Protein 5EH1 (pdb70)

Solvent-accessible surface area: 11382 Å² total

Structure (mmCIF, N/CA/C/O backbone):
data_5EH1
#
_entry.id   5EH1
#
_cell.length_a   58.102
_cell.length_b   58.102
_cell.length_c   377.266
_cell.angle_alpha   90.00
_cell.angle_beta   90.00
_cell.angle_gamma   120.00
#
_symmetry.space_group_name_H-M   'P 61 2 2'
#
loop_
_entity.id
_entity.type
_entity.pdbx_description
1 polymer 'Interferon gamma receptor 2'
2 non-polymer CYSTEINE
3 non-polymer 2-acetamido-2-deoxy-beta-D-glucopyranose
4 non-polymer GLYCEROL
5 water water
#
loop_
_atom_site.group_PDB
_atom_site.id
_atom_site.type_symbol
_atom_site.label_atom_id
_atom_site.label_alt_id
_atom_site.label_comp_id
_atom_site.label_asym_id
_atom_site.label_entity_id
_atom_site.label_seq_id
_atom_site.pdbx_PDB_ins_code
_atom_site.Cartn_x
_atom_site.Cartn_y
_atom_site.Cartn_z
_atom_site.occupancy
_atom_site.B_iso_or_equiv
_atom_site.auth_seq_id
_atom_site.auth_comp_id
_atom_site.auth_asym_id
_atom_site.auth_atom_id
_atom_site.pdbx_PDB_model_num
ATOM 1 N N . SER A 1 3 ? -31.058 17.660 -10.294 1.00 29.39 28 SER A N 1
ATOM 2 C CA . SER A 1 3 ? -31.866 17.667 -9.047 1.00 28.22 28 SER A CA 1
ATOM 3 C C . SER A 1 3 ? -31.023 18.323 -7.934 1.00 28.24 28 SER A C 1
ATOM 4 O O . SER A 1 3 ? -29.791 18.455 -8.070 1.00 27.77 28 SER A O 1
ATOM 7 N N . GLN A 1 4 ? -31.666 18.672 -6.823 1.00 22.60 29 GLN A N 1
ATOM 8 C CA . GLN A 1 4 ? -31.101 19.611 -5.893 1.00 22.64 29 GLN A CA 1
ATOM 9 C C . GLN A 1 4 ? -31.577 19.307 -4.485 1.00 19.45 29 GLN A C 1
ATOM 10 O O . GLN A 1 4 ? -32.765 19.017 -4.302 1.00 17.29 29 GLN A O 1
ATOM 16 N N . LEU A 1 5 ? -30.664 19.349 -3.510 1.00 16.65 30 LEU A N 1
ATOM 17 C CA . LEU A 1 5 ? -31.008 19.228 -2.077 1.00 16.45 30 LEU A CA 1
ATOM 18 C C . LEU A 1 5 ? -31.322 20.606 -1.514 1.00 15.76 30 LEU A C 1
ATOM 19 O O . LEU A 1 5 ? -30.944 21.634 -2.106 1.00 15.81 30 LEU A O 1
ATOM 24 N N . PRO A 1 6 ? -31.974 20.646 -0.343 1.00 14.85 31 PRO A N 1
ATOM 25 C CA . PRO A 1 6 ? -32.147 21.961 0.297 1.00 15.37 31 PRO A CA 1
ATOM 26 C C . PRO A 1 6 ? -30.826 22.537 0.841 1.00 15.36 31 PRO A C 1
ATOM 27 O O . PRO A 1 6 ? -29.997 21.766 1.307 1.00 15.88 31 PRO A O 1
ATOM 31 N N . ALA A 1 7 ? -30.658 23.861 0.792 1.00 16.34 32 ALA A N 1
ATOM 32 C CA . ALA A 1 7 ? -29.441 24.511 1.276 1.00 17.16 32 ALA A CA 1
ATOM 33 C C . ALA A 1 7 ? -29.484 24.775 2.757 1.00 18.23 32 ALA A C 1
ATOM 34 O O . ALA A 1 7 ? -30.569 24.990 3.325 1.00 17.81 32 ALA A O 1
ATOM 36 N N . PRO A 1 8 ? -28.296 24.766 3.415 1.00 18.51 33 PRO A N 1
ATOM 37 C CA . PRO A 1 8 ? -28.245 25.081 4.854 1.00 17.72 33 PRO A CA 1
ATOM 38 C C . PRO A 1 8 ? -28.803 26.471 5.155 1.00 18.12 33 PRO A C 1
ATOM 39 O O . PRO A 1 8 ? -28.551 27.417 4.406 1.00 18.19 33 PRO A O 1
ATOM 43 N N . GLN A 1 9 ? -29.574 26.571 6.228 1.00 19.59 34 GLN A N 1
ATOM 44 C CA . GLN A 1 9 ? -30.216 27.813 6.650 1.00 21.89 34 GLN A CA 1
ATOM 45 C C . GLN A 1 9 ? -29.412 28.553 7.734 1.00 20.34 34 GLN A C 1
ATOM 46 O O . GLN A 1 9 ? -28.706 27.921 8.493 1.00 18.94 34 GLN A O 1
ATOM 52 N N . HIS A 1 10 ? -29.556 29.881 7.761 1.00 20.59 35 HIS A N 1
ATOM 53 C CA . HIS A 1 10 ? -29.029 30.770 8.806 1.00 23.39 35 HIS A CA 1
ATOM 54 C C . HIS A 1 10 ? -27.532 30.618 9.065 1.00 21.83 35 HIS A C 1
ATOM 55 O O . HIS A 1 10 ? -27.106 30.423 10.209 1.00 21.76 35 HIS A O 1
ATOM 62 N N . PRO A 1 11 ? -26.727 30.650 7.977 1.00 20.95 36 PRO A N 1
ATOM 63 C CA . PRO A 1 11 ? -25.298 30.568 8.205 1.00 19.56 36 PRO A CA 1
ATOM 64 C C . PRO A 1 11 ? -24.812 31.833 8.910 1.00 20.50 36 PRO A C 1
ATOM 65 O O . PRO A 1 11 ? -25.320 32.927 8.635 1.00 19.03 36 PRO A O 1
ATOM 69 N N . LYS A 1 12 ? -23.816 31.678 9.776 1.00 19.92 37 LYS A N 1
ATOM 70 C CA . LYS A 1 12 ? -23.248 32.801 10.505 1.00 20.93 37 LYS A CA 1
ATOM 71 C C . LYS A 1 12 ? -21.719 32.736 10.470 1.00 18.29 37 LYS A C 1
ATOM 72 O O . LYS A 1 12 ? -21.164 31.651 10.541 1.00 17.14 37 LYS A O 1
ATOM 78 N N . ILE A 1 13 ? -21.073 33.902 10.455 1.00 18.12 38 ILE A N 1
ATOM 79 C CA A ILE A 1 13 ? -19.607 34.019 10.551 0.50 18.22 38 ILE A CA 1
ATOM 80 C CA B ILE A 1 13 ? -19.606 33.971 10.584 0.50 17.62 38 ILE A CA 1
ATOM 81 C C . ILE A 1 13 ? -19.295 34.694 11.896 1.00 18.06 38 ILE A C 1
ATOM 82 O O . ILE A 1 13 ? -19.774 35.796 12.147 1.00 19.35 38 ILE A O 1
ATOM 91 N N . ARG A 1 14 ? -18.539 34.030 12.747 1.00 17.80 39 ARG A N 1
ATOM 92 C CA . ARG A 1 14 ? -18.066 34.604 14.005 1.00 19.17 39 ARG A CA 1
ATOM 93 C C . ARG A 1 14 ? -16.635 35.093 13.804 1.00 17.44 39 ARG A C 1
ATOM 94 O O . ARG A 1 14 ? -15.765 34.302 13.413 1.00 17.83 39 ARG A O 1
ATOM 102 N N . LEU A 1 15 ? -16.410 36.393 14.004 1.00 15.86 40 LEU A N 1
ATOM 103 C CA . LEU A 1 15 ? -15.088 37.008 13.921 1.00 15.43 40 LEU A CA 1
ATOM 104 C C . LEU A 1 15 ? -14.921 37.725 15.290 1.00 17.10 40 LEU A C 1
ATOM 105 O O . LEU A 1 15 ? -15.432 38.829 15.472 1.00 16.68 40 LEU A O 1
ATOM 110 N N . TYR A 1 16 ? -14.269 37.031 16.223 1.00 17.21 41 TYR A N 1
ATOM 111 C CA . TYR A 1 16 ? -14.133 37.459 17.604 1.00 18.47 41 TYR A CA 1
ATOM 112 C C . TYR A 1 16 ? -12.687 37.262 18.030 1.00 17.80 41 TYR A C 1
ATOM 113 O O . TYR A 1 16 ? -12.181 36.135 18.057 1.00 16.35 41 TYR A O 1
ATOM 122 N N . ASN A 1 17 ? -12.018 38.373 18.350 1.00 17.46 42 ASN A N 1
ATOM 123 C CA . ASN A 1 17 ? -10.586 38.344 18.595 1.00 16.96 42 ASN A CA 1
ATOM 124 C C . ASN A 1 17 ? -9.896 37.671 17.394 1.00 17.13 42 ASN A C 1
ATOM 125 O O . ASN A 1 17 ? -10.058 38.167 16.294 1.00 17.85 42 ASN A O 1
ATOM 130 N N . ALA A 1 18 ? -9.175 36.571 17.585 1.00 17.68 43 ALA A N 1
ATOM 131 C CA . ALA A 1 18 ? -8.509 35.918 16.462 1.00 18.11 43 ALA A CA 1
ATOM 132 C C . ALA A 1 18 ? -9.351 34.797 15.851 1.00 19.10 43 ALA A C 1
ATOM 133 O O . ALA A 1 18 ? -8.894 34.177 14.886 1.00 20.27 43 ALA A O 1
ATOM 135 N N . GLU A 1 19 ? -10.520 34.510 16.418 1.00 17.85 44 GLU A N 1
ATOM 136 C CA . GLU A 1 19 ? -11.355 33.369 16.009 1.00 18.90 44 GLU A CA 1
ATOM 137 C C . GLU A 1 19 ? -12.085 33.681 14.699 1.00 16.33 44 GLU A C 1
ATOM 138 O O . GLU A 1 19 ? -12.530 34.816 14.462 1.00 15.12 44 GLU A O 1
ATOM 144 N N . GLN A 1 20 ? -12.186 32.659 13.849 1.00 15.62 45 GLN A N 1
ATOM 145 C CA . GLN A 1 20 ? -12.914 32.730 12.574 1.00 15.75 45 GLN A CA 1
ATOM 146 C C . GLN A 1 20 ? -13.672 31.422 12.461 1.00 15.19 45 GLN A C 1
ATOM 147 O O . GLN A 1 20 ? -13.048 30.355 12.278 1.00 14.09 45 GLN A O 1
ATOM 153 N N . VAL A 1 21 ? -14.997 31.478 12.649 1.00 15.88 46 VAL A N 1
ATOM 154 C CA . VAL A 1 21 ? -15.844 30.277 12.642 1.00 16.76 46 VAL A CA 1
ATOM 155 C C . VAL A 1 21 ? -17.117 30.516 11.836 1.00 17.19 46 VAL A C 1
ATOM 156 O O . VAL A 1 21 ? -17.904 31.440 12.137 1.00 17.76 46 VAL A O 1
ATOM 160 N N . LEU A 1 22 ? -17.283 29.722 10.778 1.00 16.57 47 LEU A N 1
ATOM 161 C CA . LEU A 1 22 ? -18.541 29.670 10.008 1.00 16.30 47 LEU A CA 1
ATOM 162 C C . LEU A 1 22 ? -19.411 28.569 10.594 1.00 15.54 47 LEU A C 1
ATOM 163 O O . LEU A 1 22 ? -18.925 27.466 10.880 1.00 16.10 47 LEU A O 1
ATOM 168 N N . SER A 1 23 ? -20.702 28.861 10.807 1.00 16.08 48 SER A N 1
ATOM 169 C CA . SER A 1 23 ? -21.654 27.849 11.304 1.00 15.82 48 SER A CA 1
ATOM 170 C C . SER A 1 23 ? -23.003 27.976 10.606 1.00 15.56 48 SER A C 1
ATOM 171 O O . SER A 1 23 ? -23.300 28.983 9.996 1.00 16.60 48 SER A O 1
ATOM 174 N N . TRP A 1 24 ? -23.805 26.920 10.675 1.00 16.75 49 TRP A N 1
ATOM 175 C CA . TRP A 1 24 ? -25.063 26.884 9.946 1.00 16.90 49 TRP A CA 1
ATOM 176 C C . TRP A 1 24 ? -25.989 25.836 10.592 1.00 18.08 49 TRP A C 1
ATOM 177 O O . TRP A 1 24 ? -25.564 25.033 11.425 1.00 18.20 49 TRP A O 1
ATOM 188 N N . GLU A 1 25 ? -27.261 25.847 10.224 1.00 19.74 50 GLU A N 1
ATOM 189 C CA . GLU A 1 25 ? -28.208 24.844 10.738 1.00 21.17 50 GLU A CA 1
ATOM 190 C C . GLU A 1 25 ? -28.153 23.587 9.889 1.00 20.88 50 GLU A C 1
ATOM 191 O O . GLU A 1 25 ? -27.972 23.673 8.674 1.00 19.48 50 GLU A O 1
ATOM 197 N N . PRO A 1 26 ? -28.322 22.418 10.516 1.00 20.92 51 PRO A N 1
ATOM 198 C CA . PRO A 1 26 ? -28.287 21.176 9.762 1.00 20.97 51 PRO A CA 1
ATOM 199 C C . PRO A 1 26 ? -29.445 21.037 8.728 1.00 21.53 51 PRO A C 1
ATOM 200 O O . PRO A 1 26 ? -30.543 21.594 8.917 1.00 19.59 51 PRO A O 1
ATOM 204 N N . VAL A 1 27 ? -29.146 20.356 7.627 1.00 19.39 52 VAL A N 1
ATOM 205 C CA . VAL A 1 27 ? -30.155 19.962 6.621 1.00 20.13 52 VAL A CA 1
ATOM 206 C C . VAL A 1 27 ? -30.516 18.524 6.944 1.00 20.35 52 VAL A C 1
ATOM 207 O O . VAL A 1 27 ? -29.665 17.634 6.822 1.00 19.68 52 VAL A O 1
ATOM 211 N N . ALA A 1 28 ? -31.752 18.299 7.407 1.00 17.87 53 ALA A N 1
ATOM 212 C CA . ALA A 1 28 ? -32.227 16.976 7.726 1.00 19.77 53 ALA A CA 1
ATOM 213 C C . ALA A 1 28 ? -33.253 16.580 6.677 1.00 20.73 53 ALA A C 1
ATOM 214 O O . ALA A 1 28 ? -34.203 17.331 6.397 1.00 21.92 53 ALA A O 1
ATOM 216 N N . LEU A 1 29 ? -33.055 15.418 6.083 1.00 21.83 54 LEU A N 1
ATOM 217 C CA . LEU A 1 29 ? -33.951 14.934 5.030 1.00 22.83 54 LEU A CA 1
ATOM 218 C C . LEU A 1 29 ? -34.879 13.949 5.757 1.00 24.39 54 LEU A C 1
ATOM 219 O O . LEU A 1 29 ? -35.361 14.255 6.871 1.00 23.07 54 LEU A O 1
ATOM 224 N N . SER A 1 30 ? -35.162 12.784 5.187 1.00 24.98 55 SER A N 1
ATOM 225 C CA . SER A 1 30 ? -35.966 11.813 5.926 1.00 26.31 55 SER A CA 1
ATOM 226 C C . SER A 1 30 ? -35.106 11.238 7.038 1.00 29.25 55 SER A C 1
ATOM 227 O O . SER A 1 30 ? -33.866 11.184 6.904 1.00 28.78 55 SER A O 1
ATOM 230 N N . ASN A 1 31 ? -35.770 10.772 8.102 1.00 28.76 56 ASN A N 1
ATOM 231 C CA . ASN A 1 31 ? -35.122 10.082 9.213 1.00 30.38 56 ASN A CA 1
ATOM 232 C C . ASN A 1 31 ? -34.240 8.896 8.723 1.00 32.77 56 ASN A C 1
ATOM 233 O O . ASN A 1 31 ? -33.212 8.608 9.321 1.00 33.50 56 ASN A O 1
ATOM 238 N N . SER A 1 32 ? -34.645 8.256 7.627 1.00 32.90 57 SER A N 1
ATOM 239 C CA . SER A 1 32 ? -33.941 7.094 7.063 1.00 37.49 57 SER A CA 1
ATOM 240 C C . SER A 1 32 ? -32.655 7.435 6.284 1.00 39.57 57 SER A C 1
ATOM 241 O O . SER A 1 32 ? -31.865 6.543 5.970 1.00 42.45 57 SER A O 1
ATOM 244 N N . THR A 1 33 ? -32.473 8.706 5.926 1.00 38.85 58 THR A N 1
ATOM 245 C CA . THR A 1 33 ? -31.323 9.123 5.148 1.00 40.90 58 THR A CA 1
ATOM 246 C C . THR A 1 33 ? -30.032 9.084 5.993 1.00 39.68 58 THR A C 1
ATOM 247 O O . THR A 1 33 ? -30.041 9.426 7.177 1.00 35.79 58 THR A O 1
ATOM 251 N N . ARG A 1 34 ? -28.942 8.630 5.371 1.00 40.67 59 ARG A N 1
ATOM 252 C CA . ARG A 1 34 ? -27.590 8.667 5.970 1.00 43.90 59 ARG A CA 1
ATOM 253 C C . ARG A 1 34 ? -27.167 10.129 6.179 1.00 41.83 59 ARG A C 1
ATOM 254 O O . ARG A 1 34 ? -27.782 11.018 5.601 1.00 34.44 59 ARG A O 1
ATOM 262 N N . PRO A 1 35 ? -26.109 10.378 6.982 1.00 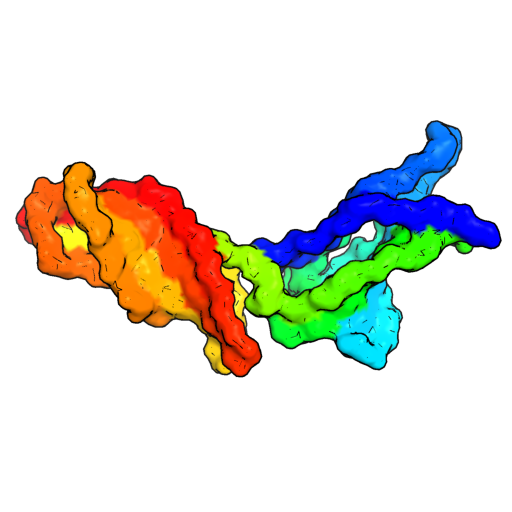40.27 60 PRO A N 1
ATOM 263 C CA . PRO A 1 35 ? -25.775 11.764 7.262 1.00 38.42 60 PRO A CA 1
ATOM 264 C C . PRO A 1 35 ? -25.483 12.606 6.023 1.00 29.28 60 PRO A C 1
ATOM 265 O O . PRO A 1 35 ? -24.776 12.204 5.108 1.00 27.99 60 PRO A O 1
ATOM 269 N N . VAL A 1 36 ? -26.085 13.773 6.006 1.00 26.00 61 VAL A N 1
ATOM 270 C CA . VAL A 1 36 ? -25.763 14.808 5.040 1.00 23.80 61 VAL A CA 1
ATOM 271 C C . VAL A 1 36 ? -24.369 15.315 5.400 1.00 21.37 61 VAL A C 1
ATOM 272 O O . VAL A 1 36 ? -24.004 15.316 6.570 1.00 22.72 61 VAL A O 1
ATOM 276 N N . VAL A 1 37 ? -23.581 15.678 4.406 1.00 20.31 62 VAL A N 1
ATOM 277 C CA . VAL A 1 37 ? -22.295 16.346 4.649 1.00 19.79 62 VAL A CA 1
ATOM 278 C C . VAL A 1 37 ? -22.272 17.713 4.010 1.00 18.49 62 VAL A C 1
ATOM 279 O O . VAL A 1 37 ? -23.206 18.085 3.244 1.00 18.23 62 VAL A O 1
ATOM 283 N N . TYR A 1 38 ? -21.233 18.486 4.336 1.00 17.15 63 TYR A N 1
ATOM 284 C CA . TYR A 1 38 ? -21.133 19.875 3.921 1.00 16.45 63 TYR A CA 1
ATOM 285 C C . TYR A 1 38 ? -19.765 20.169 3.318 1.00 16.49 63 TYR A C 1
ATOM 286 O O . TYR A 1 38 ? -18.778 19.513 3.652 1.00 16.25 63 TYR A O 1
ATOM 295 N N . GLN A 1 39 ? -19.747 21.111 2.396 1.00 16.31 64 GLN A N 1
ATOM 296 C CA . GLN A 1 39 ? -18.522 21.602 1.805 1.00 17.71 64 GLN A CA 1
ATOM 297 C C . GLN A 1 39 ? -18.486 23.112 1.905 1.00 16.43 64 GLN A C 1
ATOM 298 O O . GLN A 1 39 ? -19.445 23.812 1.512 1.00 14.34 64 GLN A O 1
ATOM 304 N N . VAL A 1 40 ? -17.325 23.628 2.344 1.00 15.08 65 VAL A N 1
ATOM 305 C CA . VAL A 1 40 ? -17.062 25.048 2.405 1.00 13.76 65 VAL A CA 1
ATOM 306 C C . VAL A 1 40 ? -15.973 25.410 1.406 1.00 13.39 65 VAL A C 1
ATOM 307 O O . VAL A 1 40 ? -15.002 24.668 1.249 1.00 12.97 65 VAL A O 1
ATOM 311 N N . GLN A 1 41 ? -16.153 26.548 0.739 1.00 13.27 66 GLN A N 1
ATOM 312 C CA . GLN A 1 41 ? -15.179 27.115 -0.177 1.00 14.34 66 GLN A CA 1
ATOM 313 C C . GLN A 1 41 ? -14.983 28.591 0.140 1.00 14.32 66 GLN A C 1
ATOM 314 O O . GLN A 1 41 ? -15.812 29.226 0.826 1.00 14.67 66 GLN A O 1
ATOM 320 N N . PHE A 1 42 ? -13.876 29.140 -0.348 1.00 13.37 67 PHE A N 1
ATOM 321 C CA . PHE A 1 42 ? -13.578 30.559 -0.174 1.00 13.49 67 PHE A CA 1
ATOM 322 C C . PHE A 1 42 ? -12.950 31.193 -1.388 1.00 13.24 67 PHE A C 1
ATOM 323 O O . PHE A 1 42 ? -12.250 30.537 -2.169 1.00 13.24 67 PHE A O 1
ATOM 331 N N . LYS A 1 43 ? -13.201 32.481 -1.554 1.00 13.58 68 LYS A N 1
ATOM 332 C CA . LYS A 1 43 ? -12.655 33.241 -2.661 1.00 14.74 68 LYS A CA 1
ATOM 333 C C . LYS A 1 43 ? -11.988 34.511 -2.100 1.00 14.38 68 LYS A C 1
ATOM 334 O O . LYS A 1 43 ? -12.553 35.172 -1.216 1.00 14.11 68 LYS A O 1
ATOM 340 N N . TYR A 1 44 ? -10.812 34.845 -2.627 1.00 13.36 69 TYR A N 1
ATOM 341 C CA . TYR A 1 44 ? -10.129 36.070 -2.266 1.00 14.38 69 TYR A CA 1
ATOM 342 C C . TYR A 1 44 ? -10.405 37.173 -3.317 1.00 14.51 69 TYR A C 1
ATOM 343 O O . TYR A 1 44 ? -9.692 37.304 -4.314 1.00 15.93 69 TYR A O 1
ATOM 352 N N . THR A 1 45 ? -11.420 37.982 -3.041 1.00 15.34 70 THR A N 1
ATOM 353 C CA . THR A 1 45 ? -11.934 39.027 -3.922 1.00 15.60 70 THR A CA 1
ATOM 354 C C . THR A 1 45 ? -12.495 38.490 -5.238 1.00 16.25 70 THR A C 1
ATOM 355 O O . THR A 1 45 ? -13.708 38.429 -5.397 1.00 16.86 70 THR A O 1
ATOM 359 N N . ASP A 1 46 ? -11.596 38.125 -6.161 1.00 16.90 71 ASP A N 1
ATOM 360 C CA . ASP A 1 46 ? -11.929 37.659 -7.514 1.00 17.84 71 ASP A CA 1
ATOM 361 C C . ASP A 1 46 ? -11.011 36.505 -7.988 1.00 17.56 71 ASP A C 1
ATOM 362 O O . ASP A 1 46 ? -10.847 36.242 -9.200 1.00 17.49 71 ASP A O 1
ATOM 367 N N . SER A 1 47 ? -10.437 35.796 -7.013 1.00 16.91 72 SER A N 1
ATOM 368 C CA . SER A 1 47 ? -9.650 34.598 -7.257 1.00 14.89 72 SER A CA 1
ATOM 369 C C . SER A 1 47 ? -10.553 33.441 -7.680 1.00 15.20 72 SER A C 1
ATOM 370 O O . SER A 1 47 ? -11.768 33.593 -7.829 1.00 14.60 72 SER A O 1
ATOM 373 N N . LYS A 1 48 ? -9.955 32.263 -7.845 1.00 15.47 73 LYS A N 1
ATOM 374 C CA . LYS A 1 48 ? -10.725 31.014 -7.910 1.00 15.89 73 LYS A CA 1
ATOM 375 C C . LYS A 1 48 ? -11.438 30.749 -6.604 1.00 15.58 73 LYS A C 1
ATOM 376 O O . LYS A 1 48 ? -11.016 31.263 -5.540 1.00 14.33 73 LYS A O 1
ATOM 382 N N . TRP A 1 49 ? -12.485 29.916 -6.660 1.00 13.75 74 TRP A N 1
ATOM 383 C CA . TRP A 1 49 ? -13.030 29.307 -5.470 1.00 14.64 74 TRP A CA 1
ATOM 384 C C . TRP A 1 49 ? -12.115 28.211 -4.975 1.00 15.10 74 TRP A C 1
ATOM 385 O O . TRP A 1 49 ? -12.007 27.116 -5.582 1.00 16.56 74 TRP A O 1
ATOM 396 N N . PHE A 1 50 ? -11.448 28.477 -3.866 1.00 13.94 75 PHE A N 1
ATOM 397 C CA . PHE A 1 50 ? -10.635 27.472 -3.181 1.00 14.05 75 PHE A CA 1
ATOM 398 C C . PHE A 1 50 ? -11.508 26.598 -2.316 1.00 15.02 75 PHE A C 1
ATOM 399 O O . PHE A 1 50 ? -12.446 27.071 -1.676 1.00 15.38 75 PHE A O 1
ATOM 407 N N . THR A 1 51 ? -11.186 25.320 -2.250 1.00 16.11 76 THR A N 1
ATOM 408 C CA . THR A 1 51 ? -11.791 24.416 -1.299 1.00 17.71 76 THR A CA 1
ATOM 409 C C . THR A 1 51 ? -11.178 24.620 0.086 1.00 18.31 76 THR A C 1
ATOM 410 O O . THR A 1 51 ? -9.975 24.853 0.192 1.00 18.35 76 THR A O 1
ATOM 414 N N . ALA A 1 52 ? -11.997 24.586 1.136 1.00 17.97 77 ALA A N 1
ATOM 415 C CA . ALA A 1 52 ? -11.493 24.768 2.507 1.00 17.45 77 ALA A CA 1
ATOM 416 C C . ALA A 1 52 ? -10.986 23.432 2.954 1.00 18.34 77 ALA A C 1
ATOM 417 O O . ALA A 1 52 ? -11.727 22.636 3.565 1.00 19.51 77 ALA A O 1
ATOM 419 N N . ASP A 1 53 ? -9.725 23.168 2.632 1.00 17.25 78 ASP A N 1
ATOM 420 C CA . ASP A 1 53 ? -9.049 21.956 3.069 1.00 17.98 78 ASP A CA 1
ATOM 421 C C . ASP A 1 53 ? -7.701 22.278 3.765 1.00 18.43 78 ASP A C 1
ATOM 422 O O . ASP A 1 53 ? -7.256 23.434 3.805 1.00 17.45 78 ASP A O 1
ATOM 427 N N . ILE A 1 54 ? -7.075 21.260 4.347 1.00 19.22 79 ILE A N 1
ATOM 428 C CA . ILE A 1 54 ? -5.843 21.486 5.106 1.00 20.27 79 ILE A CA 1
ATOM 429 C C . ILE A 1 54 ? -4.785 22.222 4.261 1.00 20.00 79 ILE A C 1
ATOM 430 O O . ILE A 1 54 ? -4.139 23.185 4.739 1.00 20.45 79 ILE A O 1
ATOM 435 N N . MET A 1 55 ? -4.605 21.819 3.007 1.00 19.16 80 MET A N 1
ATOM 436 C CA . MET A 1 55 ? -3.593 22.484 2.163 1.00 20.06 80 MET A CA 1
ATOM 437 C C . MET A 1 55 ? -3.933 23.904 1.685 1.00 18.36 80 MET A C 1
ATOM 438 O O . MET A 1 55 ? -3.034 24.656 1.334 1.00 17.03 80 MET A O 1
ATOM 443 N N . SER A 1 56 ? -5.212 24.304 1.691 1.00 16.60 81 SER A N 1
ATOM 444 C CA A SER A 1 56 ? -5.590 25.639 1.229 0.50 15.74 81 SER A CA 1
ATOM 445 C CA B SER A 1 56 ? -5.586 25.644 1.228 0.50 15.95 81 SER A CA 1
ATOM 446 C C . SER A 1 56 ? -5.715 26.658 2.365 1.00 15.46 81 SER A C 1
ATOM 447 O O . SER A 1 56 ? -5.473 27.830 2.157 1.00 15.97 81 SER A O 1
ATOM 452 N N . ILE A 1 57 ? -6.151 26.209 3.523 1.00 14.84 82 ILE A N 1
ATOM 453 C CA . ILE A 1 57 ? -6.410 27.116 4.651 1.00 15.20 82 ILE A CA 1
ATOM 454 C C . ILE A 1 57 ? -6.019 26.590 6.022 1.00 15.31 82 ILE A C 1
ATOM 455 O O . ILE A 1 57 ? -6.013 27.353 6.999 1.00 16.78 82 ILE A O 1
ATOM 460 N N . GLY A 1 58 ? -5.699 25.310 6.126 1.00 16.28 83 GLY A N 1
ATOM 461 C CA . GLY A 1 58 ? -5.243 24.732 7.378 1.00 16.58 83 GLY A CA 1
ATOM 462 C C . GLY A 1 58 ? -6.203 23.845 8.116 1.00 17.79 83 GLY A C 1
ATOM 463 O O . GLY A 1 58 ? -5.818 23.233 9.110 1.00 17.59 83 GLY A O 1
ATOM 464 N N . VAL A 1 59 ? -7.458 23.750 7.660 1.00 17.32 84 VAL A N 1
ATOM 465 C CA . VAL A 1 59 ? -8.459 22.905 8.331 1.00 18.07 84 VAL A CA 1
ATOM 466 C C . VAL A 1 59 ? -9.255 22.187 7.253 1.00 18.28 84 VAL A C 1
ATOM 467 O O . VAL A 1 59 ? -9.359 22.666 6.112 1.00 17.49 84 VAL A O 1
ATOM 471 N N . ASN A 1 60 ? -9.852 21.066 7.625 1.00 19.15 85 ASN A N 1
ATOM 472 C CA . ASN A 1 60 ? -10.610 20.283 6.680 1.00 21.30 85 ASN A CA 1
ATOM 473 C C . ASN A 1 60 ? -12.127 20.571 6.853 1.00 19.60 85 ASN A C 1
ATOM 474 O 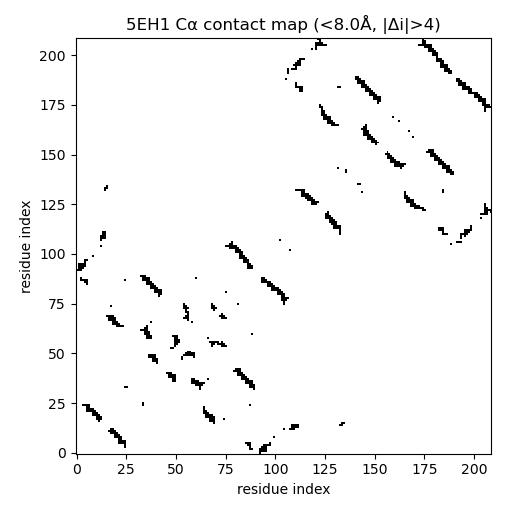O . ASN A 1 60 ? -12.736 20.159 7.836 1.00 19.64 85 ASN A O 1
ATOM 479 N N . CYS A 1 61 ? -12.696 21.305 5.901 1.00 19.30 86 CYS A N 1
ATOM 480 C CA . CYS A 1 61 ? -14.153 21.578 5.879 1.00 19.81 86 CYS A CA 1
ATOM 481 C C . CYS A 1 61 ? -14.772 21.122 4.542 1.00 19.72 86 CYS A C 1
ATOM 482 O O . CYS A 1 61 ? -15.593 21.829 3.909 1.00 18.72 86 CYS A O 1
ATOM 485 N N . THR A 1 62 ? -14.351 19.929 4.115 1.00 21.87 87 THR A N 1
ATOM 486 C CA A THR A 1 62 ? -14.798 19.265 2.880 0.50 22.53 87 THR A CA 1
ATOM 487 C CA B THR A 1 62 ? -14.936 19.345 2.913 0.50 22.81 87 THR A CA 1
ATOM 488 C C . THR A 1 62 ? -15.432 17.925 3.245 1.00 23.79 87 THR A C 1
ATOM 489 O O . THR A 1 62 ? -14.745 17.083 3.867 1.00 26.24 87 THR A O 1
ATOM 496 N N . GLN A 1 63 ? -16.692 17.699 2.882 1.00 24.58 88 GLN A N 1
ATOM 497 C CA A GLN A 1 63 ? -17.355 16.438 3.239 0.50 24.62 88 GLN A CA 1
ATOM 498 C CA B GLN A 1 63 ? -17.487 16.517 3.250 0.50 25.51 88 GLN A CA 1
ATOM 499 C C . GLN A 1 63 ? -17.436 16.193 4.749 1.00 24.32 88 GLN A C 1
ATOM 500 O O . GLN A 1 63 ? -17.269 15.054 5.204 1.00 26.11 88 GLN A O 1
ATOM 511 N N . ILE A 1 64 ? -17.689 17.239 5.523 1.00 21.03 89 ILE A N 1
ATOM 512 C CA . ILE A 1 64 ? -17.793 17.138 6.957 1.00 20.72 89 ILE A CA 1
ATOM 513 C C . ILE A 1 64 ? -19.266 16.961 7.365 1.00 22.05 89 ILE A C 1
ATOM 514 O O . ILE A 1 64 ? -20.168 17.508 6.708 1.00 19.37 89 ILE A O 1
ATOM 519 N N . THR A 1 65 ? -19.487 16.221 8.452 1.00 21.95 90 THR A N 1
ATOM 520 C CA . THR A 1 65 ? -20.813 16.063 9.039 1.00 23.15 90 THR A CA 1
ATOM 521 C C . THR A 1 65 ? -21.113 17.141 10.042 1.00 23.23 90 THR A C 1
ATOM 522 O O . THR A 1 65 ? -22.273 17.407 10.298 1.00 24.22 90 THR A O 1
ATOM 526 N N . ALA A 1 66 ? -20.083 17.771 10.621 1.00 21.88 91 ALA A N 1
ATOM 527 C CA . ALA A 1 66 ? -20.271 18.884 11.544 1.00 21.21 91 ALA A CA 1
ATOM 528 C C . ALA A 1 66 ? -20.957 20.064 10.859 1.00 19.64 91 ALA A C 1
ATOM 529 O O . ALA A 1 66 ? -20.860 20.203 9.638 1.00 18.63 91 ALA A O 1
ATOM 531 N N . THR A 1 67 ? -21.643 20.891 11.651 1.00 18.45 92 THR A N 1
ATOM 532 C CA . THR A 1 67 ? -22.330 22.093 11.162 1.00 19.37 92 THR A CA 1
ATOM 533 C C . THR A 1 67 ? -21.553 23.400 11.477 1.00 19.04 92 THR A C 1
ATOM 534 O O . THR A 1 67 ? -22.141 24.483 11.630 1.00 18.01 92 THR A O 1
ATOM 538 N N . GLU A 1 68 ? -20.223 23.286 11.524 1.00 18.44 93 GLU A N 1
ATOM 539 C CA . GLU A 1 68 ? -19.345 24.458 11.618 1.00 19.21 93 GLU A CA 1
ATOM 540 C C . GLU A 1 68 ? -17.993 24.157 10.979 1.00 17.22 93 GLU A C 1
ATOM 541 O O . GLU A 1 68 ? -17.573 22.981 10.886 1.00 17.78 93 GLU A O 1
ATOM 547 N N . CYS A 1 69 ? -17.343 25.226 10.545 1.00 17.40 94 CYS A N 1
ATOM 548 C CA . CYS A 1 69 ? -15.994 25.213 10.028 1.00 16.83 94 CYS A CA 1
ATOM 549 C C . CYS A 1 69 ? -15.216 26.266 10.847 1.00 16.93 94 CYS A C 1
ATOM 550 O O . CYS A 1 69 ? -15.406 27.473 10.692 1.00 15.52 94 CYS A O 1
ATOM 553 N N . ASP A 1 70 ? -14.373 25.774 11.746 1.00 17.32 95 ASP A N 1
ATOM 554 C CA . ASP A 1 70 ? -13.496 26.619 12.571 1.00 17.20 95 ASP A CA 1
ATOM 555 C C . ASP A 1 70 ? -12.156 26.760 11.869 1.00 16.52 95 ASP A C 1
ATOM 556 O O . ASP A 1 70 ? -11.351 25.814 11.847 1.00 18.91 95 ASP A O 1
ATOM 561 N N . PHE A 1 71 ? -11.907 27.917 11.276 1.00 14.90 96 PHE A N 1
ATOM 562 C CA . PHE A 1 71 ? -10.748 28.109 10.428 1.00 16.00 96 PHE A CA 1
ATOM 563 C C . PHE A 1 71 ? -9.436 28.284 11.179 1.00 18.91 96 PHE A C 1
ATOM 564 O O . PHE A 1 71 ? -8.387 28.285 10.558 1.00 18.74 96 PHE A O 1
ATOM 572 N N . THR A 1 72 ? -9.492 28.512 12.485 1.00 22.14 97 THR A N 1
ATOM 573 C CA . THR A 1 72 ? -8.276 28.800 13.241 1.00 27.91 97 THR A CA 1
ATOM 574 C C . THR A 1 72 ? -8.005 27.735 14.282 1.00 32.25 97 THR A C 1
ATOM 575 O O . THR A 1 72 ? -7.090 27.911 15.080 1.00 38.82 97 THR A O 1
ATOM 579 N N . ALA A 1 73 ? -8.742 26.620 14.258 1.00 32.88 98 ALA A N 1
ATOM 580 C CA . ALA A 1 73 ? -8.583 25.572 15.275 1.00 38.35 98 ALA A CA 1
ATOM 581 C C . ALA A 1 73 ? -7.179 24.932 15.324 1.00 44.49 98 ALA A C 1
ATOM 582 O O . ALA A 1 73 ? -6.776 24.474 16.393 1.00 48.81 98 ALA A O 1
ATOM 584 N N . ALA A 1 74 ? -6.466 24.886 14.188 1.00 45.44 99 ALA A N 1
ATOM 585 C CA . ALA A 1 74 ? -5.109 24.283 14.083 1.00 47.66 99 ALA A CA 1
ATOM 586 C C . ALA A 1 74 ? -3.973 25.299 13.850 1.00 48.69 99 ALA A C 1
ATOM 587 O O . ALA A 1 74 ? -3.590 26.082 14.737 1.00 49.27 99 ALA A O 1
ATOM 589 N N . SER A 1 77 ? -1.223 28.352 13.154 1.00 39.45 102 SER A N 1
ATOM 590 C CA . SER A 1 77 ? -1.048 28.778 11.752 1.00 41.60 102 SER A CA 1
ATOM 591 C C . SER A 1 77 ? -2.338 28.990 10.904 1.00 32.74 102 SER A C 1
ATOM 592 O O . SER A 1 77 ? -2.408 29.921 10.119 1.00 29.82 102 SER A O 1
ATOM 595 N N . ALA A 1 78 ? -3.312 28.095 11.030 1.00 28.13 103 ALA A N 1
ATOM 596 C CA . ALA A 1 78 ? -4.532 28.102 10.189 1.00 26.57 103 ALA A CA 1
ATOM 597 C C . ALA A 1 78 ? -5.313 29.431 10.197 1.00 24.34 103 ALA A C 1
ATOM 598 O O . ALA A 1 78 ? -5.269 30.183 11.174 1.00 22.68 103 ALA A O 1
ATOM 600 N N . GLY A 1 79 ? -5.995 29.730 9.095 1.00 19.74 104 GLY A N 1
ATOM 601 C CA . GLY A 1 79 ? -6.930 30.835 9.060 1.00 17.60 104 GLY A CA 1
ATOM 602 C C . GLY A 1 79 ? -6.587 31.880 8.037 1.00 16.71 104 GLY A C 1
ATOM 603 O O . GLY A 1 79 ? -5.476 31.887 7.465 1.00 15.76 104 GLY A O 1
ATOM 604 N N . PHE A 1 80 ? -7.550 32.784 7.819 1.00 15.34 105 PHE A N 1
ATOM 605 C CA . PHE A 1 80 ? -7.438 33.813 6.826 1.00 14.61 105 PHE A CA 1
ATOM 606 C C . PHE A 1 80 ? -6.555 34.968 7.324 1.00 15.07 105 PHE A C 1
ATOM 607 O O . PHE A 1 80 ? -6.771 35.440 8.449 1.00 16.11 105 PHE A O 1
ATOM 615 N N . PRO A 1 81 ? -5.603 35.450 6.498 1.00 14.77 106 PRO A N 1
ATOM 616 C CA . PRO A 1 81 ? -4.900 36.691 6.818 1.00 15.47 106 PRO A CA 1
ATOM 617 C C . PRO A 1 81 ? -5.897 37.816 7.115 1.00 16.34 106 PRO A C 1
ATOM 618 O O . PRO A 1 81 ? -6.940 37.941 6.450 1.00 15.01 106 PRO A O 1
ATOM 622 N N . MET A 1 82 ? -5.607 38.593 8.152 1.00 16.45 107 MET A N 1
ATOM 623 C CA . MET A 1 82 ? -6.629 39.466 8.743 1.00 16.67 107 MET A CA 1
ATOM 624 C C . MET A 1 82 ? -6.955 40.682 7.920 1.00 16.93 107 MET A C 1
ATOM 625 O O . MET A 1 82 ? -7.950 41.335 8.191 1.00 16.69 107 MET A O 1
ATOM 630 N N . ASP A 1 83 ? -6.133 41.017 6.930 1.00 17.31 108 ASP A N 1
ATOM 631 C CA . ASP A 1 83 ? -6.494 42.087 6.017 1.00 18.26 108 ASP A CA 1
ATOM 632 C C . ASP A 1 83 ? -6.984 41.601 4.659 1.00 18.47 108 ASP A C 1
ATOM 633 O O . ASP A 1 83 ? -7.228 42.417 3.784 1.00 19.25 108 ASP A O 1
ATOM 638 N N . PHE A 1 84 ? -7.096 40.291 4.475 1.00 16.72 109 PHE A N 1
ATOM 639 C CA . PHE A 1 84 ? -7.588 39.754 3.187 1.00 16.10 109 PHE A CA 1
ATOM 640 C C . PHE A 1 84 ? -9.096 39.858 3.126 1.00 15.19 109 PHE A C 1
ATOM 641 O O . PHE A 1 84 ? -9.792 39.547 4.084 1.00 15.59 109 PHE A O 1
ATOM 649 N N . ASN A 1 85 ? -9.587 40.270 1.967 1.00 15.00 110 ASN A N 1
ATOM 650 C CA . ASN A 1 85 ? -10.973 40.247 1.641 1.00 14.85 110 ASN A CA 1
ATOM 651 C C . ASN A 1 85 ? -11.375 38.820 1.249 1.00 15.04 110 ASN A C 1
ATOM 652 O O . ASN A 1 85 ? -10.813 38.255 0.289 1.00 14.93 110 ASN A O 1
ATOM 657 N N . VAL A 1 86 ? -12.318 38.255 1.999 1.00 14.48 111 VAL A N 1
ATOM 658 C CA . VAL A 1 86 ? -12.719 36.853 1.911 1.00 14.61 111 VAL A CA 1
ATOM 659 C C . VAL A 1 86 ? -14.221 36.713 1.696 1.00 14.59 111 VAL A C 1
ATOM 660 O O . VAL A 1 86 ? -15.025 37.252 2.470 1.00 14.72 111 VAL A O 1
ATOM 664 N N . THR A 1 87 ? -14.613 35.943 0.683 1.00 14.59 112 THR A N 1
ATOM 665 C CA . THR A 1 87 ? -16.007 35.520 0.521 1.00 13.82 112 THR A CA 1
ATOM 666 C C . THR A 1 87 ? -16.112 33.997 0.713 1.00 14.01 112 THR A C 1
ATOM 667 O O . THR A 1 87 ? -15.489 33.206 -0.022 1.00 14.29 112 THR A O 1
ATOM 671 N N . LEU A 1 88 ? -16.919 33.563 1.680 1.00 13.55 113 LEU A N 1
ATOM 672 C CA . LEU A 1 88 ? -17.195 32.149 1.918 1.00 13.30 113 LEU A CA 1
ATOM 673 C C . LEU A 1 88 ? -18.458 31.670 1.206 1.00 15.05 113 LEU A C 1
ATOM 674 O O . LEU A 1 88 ? -19.414 32.444 1.031 1.00 15.62 113 LEU A O 1
ATOM 679 N N . ARG A 1 89 ? -18.472 30.385 0.825 1.00 14.12 114 ARG A N 1
ATOM 680 C CA . ARG A 1 89 ? -19.710 29.736 0.386 1.00 13.37 114 ARG A CA 1
ATOM 681 C C . ARG A 1 89 ? -19.790 28.335 0.930 1.00 14.28 114 ARG A C 1
ATOM 682 O O . ARG A 1 89 ? -18.761 27.716 1.300 1.00 13.53 114 ARG A O 1
ATOM 690 N N . LEU A 1 90 ? -21.021 27.828 1.012 1.00 13.97 115 LEU A N 1
ATOM 691 C CA . LEU A 1 90 ? -21.328 26.623 1.727 1.00 15.57 115 LEU A CA 1
ATOM 692 C C . LEU A 1 90 ? -22.416 25.834 0.987 1.00 15.05 115 LEU A C 1
ATOM 693 O O . LEU A 1 90 ? -23.303 26.447 0.397 1.00 13.91 115 LEU A O 1
ATOM 698 N N . ARG A 1 91 ? -22.366 24.505 1.035 1.00 14.82 116 ARG A N 1
ATOM 699 C CA . ARG A 1 91 ? -23.504 23.664 0.538 1.00 15.32 116 ARG A CA 1
ATOM 700 C C . ARG A 1 91 ? -23.610 22.357 1.279 1.00 16.40 116 ARG A C 1
ATOM 701 O O . ARG A 1 91 ? -22.641 21.893 1.934 1.00 15.05 116 ARG A O 1
ATOM 709 N N . ALA A 1 92 ? -24.806 21.766 1.182 1.00 15.09 117 ALA A N 1
ATOM 710 C CA . ALA A 1 92 ? -25.064 20.422 1.644 1.00 15.01 117 ALA A CA 1
ATOM 711 C C . ALA A 1 92 ? -24.880 19.431 0.513 1.00 14.84 117 ALA A C 1
ATOM 712 O O . ALA A 1 92 ? -25.140 19.754 -0.637 1.00 16.40 117 ALA A O 1
ATOM 714 N N . GLU A 1 93 ? -24.456 18.224 0.853 1.00 16.53 118 GLU A N 1
ATOM 715 C CA . GLU A 1 93 ? -24.252 17.155 -0.112 1.00 17.48 118 GLU A CA 1
ATOM 716 C C . GLU A 1 93 ? -24.689 15.810 0.415 1.00 17.27 118 GLU A C 1
ATOM 717 O O . GLU A 1 93 ? -24.670 15.549 1.601 1.00 18.31 118 GLU A O 1
ATOM 723 N N . LEU A 1 94 ? -25.065 14.941 -0.510 1.00 19.18 119 LEU A N 1
ATOM 724 C CA . LEU A 1 94 ? -25.372 13.538 -0.189 1.00 21.17 119 LEU A CA 1
ATOM 725 C C . LEU A 1 94 ? -24.911 12.772 -1.395 1.00 22.71 119 LEU A C 1
ATOM 726 O O . LEU A 1 94 ? -25.611 12.702 -2.404 1.00 21.25 119 LEU A O 1
ATOM 731 N N . GLY A 1 95 ? -23.682 12.247 -1.333 1.00 24.28 120 GLY A N 1
ATOM 732 C CA . GLY A 1 95 ? -23.062 11.701 -2.535 1.00 23.73 120 GLY A CA 1
ATOM 733 C C . GLY A 1 95 ? -22.907 12.759 -3.607 1.00 24.53 120 GLY A C 1
ATOM 734 O O . GLY A 1 95 ? -22.433 13.886 -3.345 1.00 26.19 120 GLY A O 1
ATOM 735 N N . ALA A 1 96 ? -23.335 12.425 -4.813 1.00 23.03 121 ALA A N 1
ATOM 736 C CA . ALA A 1 96 ? -23.267 13.342 -5.939 1.00 23.77 121 ALA A CA 1
ATOM 737 C C . ALA A 1 96 ? -24.375 14.394 -5.923 1.00 21.79 121 ALA A C 1
ATOM 738 O O . ALA A 1 96 ? -24.320 15.319 -6.707 1.00 22.41 121 ALA A O 1
ATOM 740 N N . LEU A 1 97 ? -25.395 14.232 -5.065 1.00 21.73 122 LEU A N 1
ATOM 741 C CA . LEU A 1 97 ? -26.450 15.237 -4.931 1.00 20.43 122 LEU A CA 1
ATOM 742 C C . LEU A 1 97 ? -25.937 16.361 -4.038 1.00 19.27 122 LEU A C 1
ATOM 743 O O . LEU A 1 97 ? -25.245 16.092 -3.054 1.00 18.52 122 LEU A O 1
ATOM 748 N N . HIS A 1 98 ? -26.345 17.587 -4.346 1.00 18.76 123 HIS A N 1
ATOM 749 C CA . HIS A 1 98 ? -26.036 18.727 -3.512 1.00 18.58 123 HIS A CA 1
ATOM 750 C C . HIS A 1 98 ? -27.034 19.846 -3.631 1.00 17.21 123 HIS A C 1
ATOM 751 O O . HIS A 1 98 ? -27.859 19.911 -4.568 1.00 16.32 123 HIS A O 1
ATOM 758 N N . SER A 1 99 ? -26.968 20.742 -2.652 1.00 16.81 124 SER A N 1
ATOM 759 C CA . SER A 1 99 ? -27.761 21.959 -2.673 1.00 15.89 124 SER A CA 1
ATOM 760 C C . SER A 1 99 ? -27.101 23.032 -3.515 1.00 16.00 124 SER A C 1
ATOM 761 O O . SER A 1 99 ? -25.946 22.900 -3.953 1.00 16.90 124 SER A O 1
ATOM 764 N N . ALA A 1 100 ? -27.807 24.126 -3.721 1.00 15.15 125 ALA A N 1
ATOM 765 C CA . ALA A 1 100 ? -27.208 25.320 -4.251 1.00 15.16 125 ALA A CA 1
ATOM 766 C C . ALA A 1 100 ? -26.152 25.800 -3.247 1.00 14.63 125 ALA A C 1
ATOM 767 O O . ALA A 1 100 ? -26.196 25.431 -2.073 1.00 14.71 125 ALA A O 1
ATOM 769 N N . TRP A 1 101 ? -25.229 26.613 -3.742 1.00 14.84 126 TRP A N 1
ATOM 770 C CA . TRP A 1 101 ? -24.262 27.284 -2.858 1.00 15.32 126 TRP A CA 1
ATOM 771 C C . TRP A 1 101 ? -24.942 28.407 -2.118 1.00 15.39 126 TRP A C 1
ATOM 772 O O . TRP A 1 101 ? -25.691 29.192 -2.714 1.00 15.35 126 TRP A O 1
ATOM 783 N N . VAL A 1 102 ? -24.661 28.508 -0.824 1.00 16.27 127 VAL A N 1
ATOM 784 C CA . VAL A 1 102 ? -25.072 29.676 -0.022 1.00 16.58 127 VAL A CA 1
ATOM 785 C C . VAL A 1 102 ? -23.836 30.538 0.121 1.00 16.99 127 VAL A C 1
ATOM 786 O O . VAL A 1 102 ? -22.844 30.092 0.679 1.00 16.51 127 VAL A O 1
ATOM 790 N N . THR A 1 103 ? -23.887 31.751 -0.408 1.00 17.30 128 THR A N 1
ATOM 791 C CA . THR A 1 103 ? -22.718 32.640 -0.436 1.00 18.62 128 THR A CA 1
ATOM 792 C C . THR A 1 103 ? -22.849 33.712 0.649 1.00 19.14 128 THR A C 1
ATOM 793 O O . THR A 1 103 ? -23.905 34.390 0.761 1.00 18.56 128 THR A O 1
ATOM 797 N N . MET A 1 104 ? -21.802 33.877 1.450 1.00 17.77 129 MET A N 1
ATOM 798 C CA . MET A 1 104 ? -21.844 34.840 2.533 1.00 17.83 129 MET A CA 1
ATOM 799 C C . MET A 1 104 ? -21.444 36.208 2.070 1.00 16.94 129 MET A C 1
ATOM 800 O O . MET A 1 104 ? -20.732 36.356 1.070 1.00 16.29 129 MET A O 1
ATOM 805 N N . PRO A 1 105 ? -21.861 37.260 2.818 1.00 17.74 130 PRO A N 1
ATOM 806 C CA . PRO A 1 105 ? -21.281 38.594 2.587 1.00 17.18 130 PRO A CA 1
ATOM 807 C C . PRO A 1 105 ? -19.748 38.567 2.780 1.00 15.93 130 PRO A C 1
ATOM 808 O O . PRO A 1 105 ? -19.278 37.872 3.671 1.00 15.72 130 PRO A O 1
ATOM 812 N N . TRP A 1 106 ? -19.001 39.285 1.958 1.00 15.79 131 TRP A N 1
ATOM 813 C CA . TRP A 1 106 ? -17.536 39.347 2.099 1.00 16.50 131 TRP A CA 1
ATOM 814 C C . TRP A 1 106 ? -17.153 39.982 3.461 1.00 16.56 131 TRP A C 1
ATOM 815 O O . TRP A 1 106 ? -17.919 40.782 4.016 1.00 16.50 131 TRP A O 1
ATOM 826 N N . PHE A 1 107 ? -15.984 39.630 3.970 1.00 16.01 132 PHE A N 1
ATOM 827 C CA . PHE A 1 107 ? -15.392 40.289 5.141 1.00 16.17 132 PHE A CA 1
ATOM 828 C C . PHE A 1 107 ? -13.911 40.529 4.968 1.00 17.00 132 PHE A C 1
ATOM 829 O O . PHE A 1 107 ? -13.280 39.929 4.100 1.00 16.21 132 PHE A O 1
ATOM 837 N N . GLN A 1 108 ? -13.385 41.455 5.772 1.00 15.51 133 GLN A N 1
ATOM 838 C CA . GLN A 1 108 ? -11.969 41.503 6.101 1.00 16.97 133 GLN A CA 1
ATOM 839 C C . GLN A 1 108 ? -11.906 41.454 7.619 1.00 16.26 133 GLN A C 1
ATOM 840 O O . GLN A 1 108 ? -12.621 42.231 8.295 1.00 16.46 133 GLN A O 1
ATOM 846 N N . HIS A 1 109 ? -11.097 40.555 8.167 1.00 15.66 134 HIS A N 1
ATOM 847 C CA . HIS A 1 109 ? -11.089 40.345 9.621 1.00 15.69 134 HIS A CA 1
ATOM 848 C C . HIS A 1 109 ? -10.897 41.650 10.423 1.00 16.98 134 HIS A C 1
ATOM 849 O O . HIS A 1 109 ? -11.674 41.920 11.339 1.00 17.79 134 HIS A O 1
ATOM 856 N N . TYR A 1 110 ? -9.927 42.480 10.057 1.00 17.58 135 TYR A N 1
ATOM 857 C CA . TYR A 1 110 ? -9.747 43.773 10.767 1.00 18.00 135 TYR A CA 1
ATOM 858 C C . TYR A 1 110 ? -10.953 44.722 10.663 1.00 19.34 135 TYR A C 1
ATOM 859 O O . TYR A 1 110 ? -11.244 45.455 11.610 1.00 18.40 135 TYR A O 1
ATOM 868 N N . ARG A 1 111 ? -11.639 44.702 9.522 1.00 20.02 136 ARG A N 1
ATOM 869 C CA . ARG A 1 111 ? -12.857 45.491 9.318 1.00 20.34 136 ARG A CA 1
ATOM 870 C C . ARG A 1 111 ? -14.051 45.032 10.159 1.00 19.78 136 ARG A C 1
ATOM 871 O O . ARG A 1 111 ? -14.800 45.863 10.640 1.00 20.35 136 ARG A O 1
ATOM 879 N N . ASN A 1 112 ? -14.232 43.724 10.320 1.00 17.93 137 ASN A N 1
ATOM 880 C CA . ASN A 1 112 ? -15.482 43.146 10.769 1.00 17.99 137 ASN A CA 1
ATOM 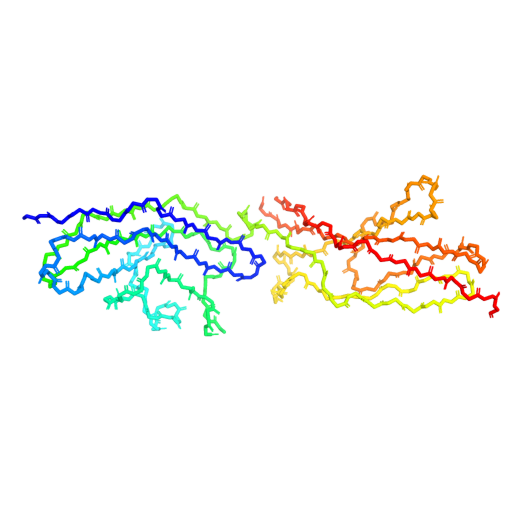881 C C . ASN A 1 112 ? -15.389 42.494 12.141 1.00 18.02 137 ASN A C 1
ATOM 882 O O . ASN A 1 112 ? -16.389 42.000 12.625 1.00 18.08 137 ASN A O 1
ATOM 887 N N . VAL A 1 113 ? -14.187 42.476 12.748 1.00 16.51 138 VAL A N 1
ATOM 888 C CA . VAL A 1 113 ? -13.944 41.745 13.988 1.00 16.06 138 VAL A CA 1
ATOM 889 C C . VAL A 1 113 ? -14.618 42.428 15.196 1.00 16.25 138 VAL A C 1
ATOM 890 O O . VAL A 1 113 ? -14.697 43.656 15.244 1.00 17.21 138 VAL A O 1
ATOM 894 N N . THR A 1 114 ? -15.122 41.619 16.114 1.00 17.89 139 THR A N 1
ATOM 895 C CA . THR A 1 114 ? -15.527 42.073 17.473 1.00 18.79 139 THR A CA 1
ATOM 896 C C . THR A 1 114 ? -14.342 41.867 18.388 1.00 18.95 139 THR A C 1
ATOM 897 O O . THR A 1 114 ? -13.847 40.739 18.545 1.00 19.81 139 THR A O 1
ATOM 901 N N . VAL A 1 115 ? -13.866 42.949 18.994 1.00 19.30 140 VAL A N 1
ATOM 902 C CA . VAL A 1 115 ? -12.677 42.884 19.861 1.00 18.83 140 VAL A CA 1
ATOM 903 C C . VAL A 1 115 ? -13.073 42.711 21.322 1.00 19.43 140 VAL A C 1
ATOM 904 O O . VAL A 1 115 ? -13.885 43.488 21.846 1.00 20.21 140 VAL A O 1
ATOM 908 N N . GLY A 1 116 ? -12.509 41.695 21.966 1.00 18.51 141 GLY A N 1
ATOM 909 C CA . GLY A 1 116 ? -12.814 41.363 23.353 1.00 19.11 141 GLY A CA 1
ATOM 910 C C . GLY A 1 116 ? -11.932 42.203 24.292 1.00 19.37 141 GLY A C 1
ATOM 911 O O . GLY A 1 116 ? -11.174 43.061 23.829 1.00 17.37 141 GLY A O 1
ATOM 912 N N . PRO A 1 117 ? -12.059 41.975 25.607 1.00 20.49 142 PRO A N 1
ATOM 913 C CA . PRO A 1 117 ? -11.283 42.743 26.583 1.00 20.91 142 PRO A CA 1
ATOM 914 C C . PRO A 1 117 ? -9.829 42.300 26.626 1.00 23.05 142 PRO A C 1
ATOM 915 O O . PRO A 1 117 ? -9.537 41.124 26.340 1.00 23.56 142 PRO A O 1
ATOM 919 N N . PRO A 1 118 ? -8.907 43.197 27.036 1.00 23.10 143 PRO A N 1
ATOM 920 C CA . PRO A 1 118 ? -7.589 42.688 27.436 1.00 22.80 143 PRO A CA 1
ATOM 921 C C . PRO A 1 118 ? -7.765 41.629 28.527 1.00 23.35 143 PRO A C 1
ATOM 922 O O . PRO A 1 118 ? -8.697 41.724 29.309 1.00 24.23 143 PRO A O 1
ATOM 926 N N . GLU A 1 119 ? -6.957 40.562 28.503 1.00 26.43 144 GLU A N 1
ATOM 927 C CA . GLU A 1 119 ? -7.059 39.491 29.507 1.00 29.06 144 GLU A CA 1
ATOM 928 C C . GLU A 1 119 ? -5.805 39.499 30.371 1.00 26.66 144 GLU A C 1
ATOM 929 O O . GLU A 1 119 ? -4.885 40.283 30.137 1.00 23.78 144 GLU A O 1
ATOM 935 N N . ASN A 1 120 ? -5.794 38.638 31.387 1.00 28.64 145 ASN A N 1
ATOM 936 C CA . ASN A 1 120 ? -4.655 38.499 32.296 1.00 29.24 145 ASN A CA 1
ATOM 937 C C . ASN A 1 120 ? -4.270 39.843 32.913 1.00 29.00 145 ASN A C 1
ATOM 938 O O . ASN A 1 120 ? -3.099 40.230 32.908 1.00 30.83 145 ASN A O 1
ATOM 943 N N . ILE A 1 121 ? -5.276 40.560 33.400 1.00 27.68 146 ILE A N 1
ATOM 944 C CA . ILE A 1 121 ? -5.069 41.875 33.976 1.00 28.61 146 ILE A CA 1
ATOM 945 C C . ILE A 1 121 ? -4.433 41.661 35.366 1.00 28.18 146 ILE A C 1
ATOM 946 O O . ILE A 1 121 ? -4.962 40.944 36.203 1.00 29.13 146 ILE A O 1
ATOM 951 N N . GLU A 1 122 ? -3.278 42.269 35.560 1.00 31.71 147 GLU A N 1
ATOM 952 C CA . GLU A 1 122 ? -2.508 42.165 36.798 1.00 32.75 147 GLU A CA 1
ATOM 953 C C . GLU A 1 122 ? -2.142 43.566 37.258 1.00 31.62 147 GLU A C 1
ATOM 954 O O . GLU A 1 122 ? -1.587 44.374 36.480 1.00 31.43 147 GLU A O 1
ATOM 960 N N . VAL A 1 123 ? -2.420 43.831 38.532 1.00 29.79 148 VAL A N 1
ATOM 961 C CA . VAL A 1 123 ? -2.255 45.157 39.095 1.00 30.42 148 VAL A CA 1
ATOM 962 C C . VAL A 1 123 ? -1.305 45.059 40.284 1.00 31.34 148 VAL A C 1
ATOM 963 O O . VAL A 1 123 ? -1.489 44.214 41.154 1.00 33.92 148 VAL A O 1
ATOM 967 N N . THR A 1 124 ? -0.276 45.895 40.270 1.00 30.52 149 THR A N 1
ATOM 968 C CA . THR A 1 124 ? 0.710 45.946 41.333 1.00 34.02 149 THR A CA 1
ATOM 969 C C . THR A 1 124 ? 0.545 47.275 42.055 1.00 30.90 149 THR A C 1
ATOM 970 O O . THR A 1 124 ? 0.897 48.313 41.495 1.00 28.45 149 THR A O 1
ATOM 974 N N . PRO A 1 125 ? -0.021 47.242 43.276 1.00 34.18 150 PRO A N 1
ATOM 975 C CA . PRO A 1 125 ? -0.199 48.487 44.011 1.00 37.99 150 PRO A CA 1
ATOM 976 C C . PRO A 1 125 ? 1.105 49.100 44.469 1.00 38.20 150 PRO A C 1
ATOM 977 O O . PRO A 1 125 ? 2.047 48.389 44.789 1.00 43.32 150 PRO A O 1
ATOM 981 N N . GLY A 1 126 ? 1.145 50.419 44.442 1.00 40.35 151 GLY A N 1
ATOM 982 C CA . GLY A 1 126 ? 2.166 51.207 45.120 1.00 40.48 151 GLY A CA 1
ATOM 983 C C . GLY A 1 126 ? 1.502 52.215 46.053 1.00 39.99 151 GLY A C 1
ATOM 984 O O . GLY A 1 126 ? 0.252 52.337 46.110 1.00 30.33 151 GLY A O 1
ATOM 985 N N . GLU A 1 127 ? 2.356 52.941 46.778 1.00 39.65 152 GLU A N 1
ATOM 986 C CA . GLU A 1 127 ? 1.946 53.971 47.733 1.00 39.01 152 GLU A CA 1
ATOM 987 C C . GLU A 1 127 ? 0.915 54.938 47.167 1.00 36.72 152 GLU A C 1
ATOM 988 O O . GLU A 1 127 ? -0.165 55.093 47.727 1.00 37.28 152 GLU A O 1
ATOM 994 N N . GLY A 1 128 ? 1.250 55.589 46.061 1.00 36.13 153 GLY A N 1
ATOM 995 C CA . GLY A 1 128 ? 0.308 56.521 45.417 1.00 36.79 153 GLY A CA 1
ATOM 996 C C . GLY A 1 128 ? 0.051 56.166 43.974 1.00 34.07 153 GLY A C 1
ATOM 997 O O . GLY A 1 128 ? -0.111 57.052 43.132 1.00 33.46 153 GLY A O 1
ATOM 998 N N . SER A 1 129 ? 0.022 54.864 43.689 1.00 34.92 154 SER A N 1
ATOM 999 C CA . SER A 1 129 ? 0.022 54.398 42.312 1.00 33.03 154 SER A CA 1
ATOM 1000 C C . SER A 1 129 ? -0.570 53.001 42.158 1.00 28.31 154 SER A C 1
ATOM 1001 O O . SER A 1 129 ? -0.650 52.217 43.129 1.00 25.53 154 SER A O 1
ATOM 1004 N N . LEU A 1 130 ? -1.020 52.699 40.929 1.00 24.69 155 LEU A N 1
ATOM 1005 C CA . LEU A 1 130 ? -1.319 51.316 40.567 1.00 24.96 155 LEU A CA 1
ATOM 1006 C C . LEU A 1 130 ? -0.708 51.081 39.179 1.00 25.67 155 LEU A C 1
ATOM 1007 O O . LEU A 1 130 ? -0.939 51.883 38.279 1.00 26.44 155 LEU A O 1
ATOM 1012 N N . ILE A 1 131 ? 0.075 50.011 39.031 1.00 26.39 156 ILE A N 1
ATOM 1013 C CA A ILE A 1 131 ? 0.649 49.664 37.726 0.50 26.86 156 ILE A CA 1
ATOM 1014 C CA B ILE A 1 131 ? 0.693 49.626 37.755 0.50 26.53 156 ILE A CA 1
ATOM 1015 C C . ILE A 1 131 ? -0.185 48.522 37.159 1.00 26.38 156 ILE A C 1
ATOM 1016 O O . ILE A 1 131 ? -0.324 47.477 37.780 1.00 23.69 156 ILE A O 1
ATOM 1025 N N . ILE A 1 132 ? -0.754 48.766 35.975 1.00 26.35 157 ILE A N 1
ATOM 1026 C CA A ILE A 1 132 ? -1.689 47.814 35.376 0.50 26.72 157 ILE A CA 1
ATOM 1027 C CA B ILE A 1 132 ? -1.728 47.867 35.328 0.50 26.97 157 ILE A CA 1
ATOM 1028 C C . ILE A 1 132 ? -1.017 47.165 34.172 1.00 26.37 157 ILE A C 1
ATOM 1029 O O . ILE A 1 132 ? -0.493 47.844 33.304 1.00 27.45 157 ILE A O 1
ATOM 1038 N N . ARG A 1 133 ? -1.005 45.835 34.166 1.00 28.48 158 ARG A N 1
ATOM 1039 C CA . ARG A 1 133 ? -0.393 45.046 33.082 1.00 31.20 158 ARG A CA 1
ATOM 1040 C C . ARG A 1 133 ? -1.423 44.064 32.536 1.00 27.38 158 ARG A C 1
ATOM 1041 O O . ARG A 1 133 ? -2.239 43.546 33.293 1.00 23.84 158 ARG A O 1
ATOM 1049 N N . PHE A 1 134 ? -1.344 43.771 31.236 1.00 25.37 159 PHE A N 1
ATOM 1050 C CA . PHE A 1 134 ? -2.362 42.920 30.613 1.00 24.95 159 PHE A CA 1
ATOM 1051 C C . PHE A 1 134 ? -1.908 42.421 29.231 1.00 24.64 159 PHE A C 1
ATOM 1052 O O . PHE A 1 134 ? -0.988 42.969 28.628 1.00 23.87 159 PHE A O 1
ATOM 1060 N N . SER A 1 135 ? -2.600 41.403 28.741 1.00 26.81 160 SER A N 1
ATOM 1061 C CA . SER A 1 135 ? -2.359 40.839 27.394 1.00 28.53 160 SER A CA 1
ATOM 1062 C C . SER A 1 135 ? -3.255 41.495 26.349 1.00 26.54 160 SER A C 1
ATOM 1063 O O . SER A 1 135 ? -4.405 41.818 26.652 1.00 27.05 160 SER A O 1
ATOM 1066 N N . SER A 1 136 ? -2.740 41.650 25.131 1.00 24.76 161 SER A N 1
ATOM 1067 C CA . SER A 1 136 ? -3.531 42.093 23.987 1.00 25.15 161 SER A CA 1
ATOM 1068 C C . SER A 1 136 ? -4.739 41.176 23.764 1.00 22.77 161 SER A C 1
ATOM 1069 O O . SER A 1 136 ? -4.672 39.989 24.080 1.00 22.07 161 SER A O 1
ATOM 1072 N N . PRO A 1 137 ? -5.840 41.714 23.222 1.00 20.97 162 PRO A N 1
ATOM 1073 C CA . PRO A 1 137 ? -7.010 40.853 22.921 1.00 21.90 162 PRO A CA 1
ATOM 1074 C C . PRO A 1 137 ? -6.669 39.678 21.961 1.00 21.26 162 PRO A C 1
ATOM 1075 O O . PRO A 1 137 ? -7.190 38.579 22.117 1.00 20.04 162 PRO A O 1
ATOM 1079 N N . PHE A 1 138 ? -5.786 39.935 21.009 1.00 23.37 163 PHE A N 1
ATOM 1080 C CA . PHE A 1 138 ? -5.186 38.868 20.211 1.00 24.45 163 PHE A CA 1
ATOM 1081 C C . PHE A 1 138 ? -3.854 39.326 19.641 1.00 26.17 163 PHE A C 1
ATOM 1082 O O . PHE A 1 138 ? -3.554 40.514 19.638 1.00 25.48 163 PHE A O 1
ATOM 1090 N N . ASP A 1 139 ? -3.075 38.385 19.113 1.00 29.37 164 ASP A N 1
ATOM 1091 C CA . ASP A 1 139 ? -1.744 38.706 18.571 1.00 33.88 164 ASP A CA 1
ATOM 1092 C C . ASP A 1 139 ? -1.843 39.278 17.165 1.00 32.68 164 ASP A C 1
ATOM 1093 O O . ASP A 1 139 ? -2.550 38.732 16.329 1.00 36.81 164 ASP A O 1
ATOM 1098 N N . ILE A 1 140 ? -1.182 40.403 16.926 1.00 30.71 165 ILE A N 1
ATOM 1099 C CA . ILE A 1 140 ? -1.014 40.969 15.600 1.00 33.31 165 ILE A CA 1
ATOM 1100 C C . ILE A 1 140 ? 0.493 40.953 15.357 1.00 39.92 165 ILE A C 1
ATOM 1101 O O . ILE A 1 140 ? 1.227 41.729 15.984 1.00 45.40 165 ILE A O 1
ATOM 1106 N N . ALA A 1 141 ? 0.958 40.073 14.482 1.00 48.25 166 ALA A N 1
ATOM 1107 C CA . ALA A 1 141 ? 2.402 39.959 14.201 1.00 53.04 166 ALA A CA 1
ATOM 1108 C C . ALA A 1 141 ? 2.909 41.158 13.392 1.00 54.89 166 ALA A C 1
ATOM 1109 O O . ALA A 1 141 ? 3.945 41.737 13.746 1.00 55.56 166 ALA A O 1
ATOM 1111 N N . ASP A 1 142 ? 2.178 41.542 12.337 1.00 50.61 167 ASP A N 1
ATOM 1112 C CA . ASP A 1 142 ? 2.546 42.711 11.531 1.00 48.44 167 ASP A CA 1
ATOM 1113 C C . ASP A 1 142 ? 2.021 44.031 12.109 1.00 45.04 167 ASP A C 1
ATOM 1114 O O . ASP A 1 142 ? 0.976 44.564 11.706 1.00 36.79 167 ASP A O 1
ATOM 1119 N N . THR A 1 143 ? 2.825 44.572 13.011 1.00 44.94 168 THR A N 1
ATOM 1120 C CA . THR A 1 143 ? 2.575 45.837 13.693 1.00 47.12 168 THR A CA 1
ATOM 1121 C C . THR A 1 143 ? 2.390 47.069 12.810 1.00 44.45 168 THR A C 1
ATOM 1122 O O . THR A 1 143 ? 1.763 48.052 13.238 1.00 42.10 168 THR A O 1
ATOM 1126 N N . SER A 1 144 ? 2.942 47.039 11.598 1.00 44.13 169 SER A N 1
ATOM 1127 C CA . SER A 1 144 ? 2.813 48.170 10.673 1.00 43.23 169 SER A CA 1
ATOM 1128 C C . SER A 1 144 ? 1.426 48.264 10.019 1.00 42.03 169 SER A C 1
ATOM 1129 O O . SER A 1 144 ? 1.074 49.322 9.481 1.00 43.22 169 SER A O 1
ATOM 1132 N N . THR A 1 145 ? 0.651 47.176 10.059 1.00 38.56 170 THR A N 1
ATOM 1133 C CA . THR A 1 145 ? -0.680 47.132 9.425 1.00 38.83 170 THR A CA 1
ATOM 1134 C C . THR A 1 145 ? -1.772 47.593 10.389 1.00 34.52 170 THR A C 1
ATOM 1135 O O . THR A 1 145 ? -2.603 48.453 10.066 1.00 34.54 170 THR A O 1
ATOM 1139 N N . ALA A 1 146 ? -1.757 46.993 11.568 1.00 30.89 171 ALA A N 1
ATOM 1140 C CA . ALA A 1 146 ? -2.726 47.302 12.595 1.00 29.87 171 ALA A CA 1
ATOM 1141 C C . ALA A 1 146 ? -2.097 47.230 13.986 1.00 26.47 171 ALA A C 1
ATOM 1142 O O . ALA A 1 146 ? -1.115 46.533 14.200 1.00 26.18 171 ALA A O 1
ATOM 1144 N N . PHE A 1 147 ? -2.710 47.936 14.938 1.00 26.70 172 PHE A N 1
ATOM 1145 C CA . PHE A 1 147 ? -2.255 47.899 16.328 1.00 25.66 172 PHE A CA 1
ATOM 1146 C C . PHE A 1 147 ? -3.375 48.288 17.285 1.00 24.20 172 PHE A C 1
ATOM 1147 O O . PHE A 1 147 ? -4.407 48.842 16.864 1.00 22.55 172 PHE A O 1
ATOM 1155 N N . PHE A 1 148 ? -3.150 48.004 18.568 1.00 24.04 173 PHE A N 1
ATOM 1156 C CA . PHE A 1 148 ? -4.106 48.347 19.626 1.00 24.58 173 PHE A CA 1
ATOM 1157 C C . PHE A 1 148 ? -3.653 49.569 20.401 1.00 24.97 173 PHE A C 1
ATOM 1158 O O . PHE A 1 148 ? -2.466 49.710 20.670 1.00 25.44 173 PHE A O 1
ATOM 1166 N N . CYS A 1 149 ? -4.609 50.417 20.754 1.00 26.86 174 CYS A N 1
ATOM 1167 C CA . CYS A 1 149 ? -4.447 51.447 21.794 1.00 28.24 174 CYS A CA 1
ATOM 1168 C C . CYS A 1 149 ? -5.329 51.080 22.988 1.00 26.64 174 CYS A C 1
ATOM 1169 O O . CYS A 1 149 ? -6.425 50.532 22.822 1.00 26.26 174 CYS A O 1
ATOM 1172 N N . TYR A 1 150 ? -4.853 51.378 24.196 1.00 24.07 175 TYR A N 1
ATOM 1173 C CA . TYR A 1 150 ? -5.549 50.986 25.400 1.00 22.85 175 TYR A CA 1
ATOM 1174 C C . TYR A 1 150 ? -5.977 52.180 26.230 1.00 22.01 175 TYR A C 1
ATOM 1175 O O . TYR A 1 150 ? -5.349 53.260 26.188 1.00 21.95 175 TYR A O 1
ATOM 1184 N N . TYR A 1 151 ? -7.052 51.965 26.974 1.00 21.99 176 TYR A N 1
ATOM 1185 C CA . TYR A 1 151 ? -7.610 52.975 27.881 1.00 23.33 176 TYR A CA 1
ATOM 1186 C C . TYR A 1 151 ? -7.897 52.306 29.207 1.00 21.80 176 TYR A C 1
ATOM 1187 O O . TYR A 1 151 ? -8.380 51.179 29.224 1.00 21.49 176 TYR A O 1
ATOM 1196 N N . VAL A 1 152 ? -7.620 52.986 30.330 1.00 19.70 177 VAL A N 1
ATOM 1197 C CA . VAL A 1 152 ? -8.056 52.506 31.638 1.00 19.47 177 VAL A CA 1
ATOM 1198 C C . VAL A 1 152 ? -9.092 53.488 32.209 1.00 21.07 177 VAL A C 1
ATOM 1199 O O . VAL A 1 152 ? -8.837 54.699 32.273 1.00 20.60 177 VAL A O 1
ATOM 1203 N N . HIS A 1 153 ? -10.264 52.953 32.557 1.00 20.84 178 HIS A N 1
ATOM 1204 C CA . HIS A 1 153 ? -11.331 53.682 33.224 1.00 20.89 178 HIS A CA 1
ATOM 1205 C C . HIS A 1 153 ? -11.192 53.357 34.712 1.00 20.67 178 HIS A C 1
ATOM 1206 O O . HIS A 1 153 ? -11.080 52.197 35.076 1.00 21.15 178 HIS A O 1
ATOM 1213 N N . TYR A 1 154 ? -11.170 54.361 35.585 1.00 21.81 179 TYR A N 1
ATOM 1214 C CA . TYR A 1 154 ? -10.969 54.082 37.011 1.00 21.88 179 TYR A CA 1
ATOM 1215 C C . TYR A 1 154 ? -11.644 55.140 37.878 1.00 21.62 179 TYR A C 1
ATOM 1216 O O . TYR A 1 154 ? -11.903 56.250 37.421 1.00 22.91 179 TYR A O 1
ATOM 1225 N N . TRP A 1 155 ? -11.951 54.743 39.104 1.00 21.65 180 TRP A N 1
ATOM 1226 C CA . TRP A 1 155 ? -12.733 55.564 40.049 1.00 23.72 180 TRP A CA 1
ATOM 1227 C C . TRP A 1 155 ? -12.603 55.019 41.488 1.00 23.78 180 TRP A C 1
ATOM 1228 O O . TRP A 1 155 ? -12.337 53.848 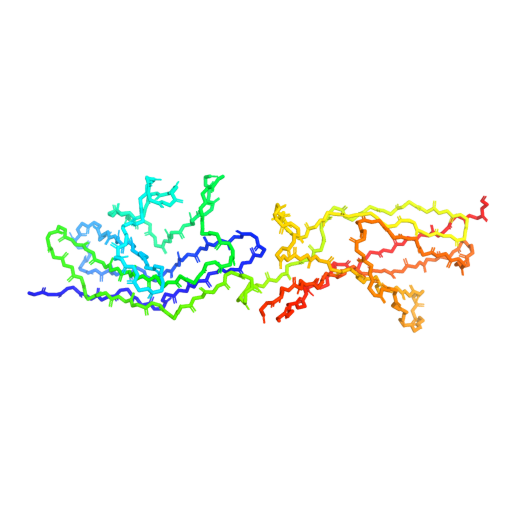41.695 1.00 23.40 180 TRP A O 1
ATOM 1239 N N . GLU A 1 156 ? -12.824 55.874 42.490 1.00 26.78 181 GLU A N 1
ATOM 1240 C CA . GLU A 1 156 ? -13.096 55.412 43.862 1.00 25.66 181 GLU A CA 1
ATOM 1241 C C . GLU A 1 156 ? -14.562 55.101 43.894 1.00 27.09 181 GLU A C 1
ATOM 1242 O O . GLU A 1 156 ? -15.332 55.703 43.133 1.00 27.64 181 GLU A O 1
ATOM 1248 N N . LYS A 1 157 ? -14.991 54.204 44.768 1.00 28.98 182 LYS A N 1
ATOM 1249 C CA . LYS A 1 157 ? -16.421 53.854 44.829 1.00 33.70 182 LYS A CA 1
ATOM 1250 C C . LYS A 1 157 ? -17.278 55.082 45.140 1.00 32.37 182 LYS A C 1
ATOM 1251 O O . LYS A 1 157 ? -16.954 55.866 46.017 1.00 34.02 182 LYS A O 1
ATOM 1257 N N . GLY A 1 158 ? -18.350 55.262 44.384 1.00 30.88 183 GLY A N 1
ATOM 1258 C CA . GLY A 1 158 ? -19.171 56.457 44.491 1.00 32.52 183 GLY A CA 1
ATOM 1259 C C . GLY A 1 158 ? -18.581 57.726 43.883 1.00 33.31 183 GLY A C 1
ATOM 1260 O O . GLY A 1 158 ? -19.259 58.759 43.892 1.00 36.83 183 GLY A O 1
ATOM 1261 N N . GLY A 1 159 ? -17.346 57.676 43.362 1.00 28.63 184 GLY A N 1
ATOM 1262 C CA . GLY A 1 159 ? -16.711 58.841 42.720 1.00 28.10 184 GLY A CA 1
ATOM 1263 C C . GLY A 1 159 ? -17.041 58.944 41.231 1.00 27.33 184 GLY A C 1
ATOM 1264 O O . GLY A 1 159 ? -17.704 58.076 40.671 1.00 29.42 184 GLY A O 1
ATOM 1265 N N . ILE A 1 160 ? -16.530 59.977 40.584 1.00 26.80 185 ILE A N 1
ATOM 1266 C CA . ILE A 1 160 ? -16.707 60.145 39.137 1.00 28.09 185 ILE A CA 1
ATOM 1267 C C . ILE A 1 160 ? -15.599 59.392 38.413 1.00 26.06 185 ILE A C 1
ATOM 1268 O O . ILE A 1 160 ? -14.463 59.343 38.884 1.00 23.68 185 ILE A O 1
ATOM 1273 N N . GLN A 1 161 ? -15.951 58.778 37.283 1.00 30.12 186 GLN A N 1
ATOM 1274 C CA . GLN A 1 161 ? -15.023 57.951 36.528 1.00 31.49 186 GLN A CA 1
ATOM 1275 C C . GLN A 1 161 ? -14.000 58.825 35.833 1.00 30.12 186 GLN A C 1
ATOM 1276 O O . GLN A 1 161 ? -14.315 59.900 35.321 1.00 34.30 186 GLN A O 1
ATOM 1282 N N . GLN A 1 162 ? -12.756 58.379 35.886 1.00 27.55 187 GLN A N 1
ATOM 1283 C CA . GLN A 1 162 ? -11.640 59.007 35.219 1.00 28.27 187 GLN A CA 1
ATOM 1284 C C . GLN A 1 162 ? -11.198 58.054 34.105 1.00 25.50 187 GLN A C 1
ATOM 1285 O O . GLN A 1 162 ? -11.437 56.862 34.204 1.00 22.50 187 GLN A O 1
ATOM 1291 N N . VAL A 1 163 ? -10.552 58.580 33.086 1.00 24.43 188 VAL A N 1
ATOM 1292 C CA . VAL A 1 163 ? -10.063 57.761 31.967 1.00 27.79 188 VAL A CA 1
ATOM 1293 C C . VAL A 1 163 ? -8.636 58.138 31.631 1.00 30.77 188 VAL A C 1
ATOM 1294 O O . VAL A 1 163 ? -8.354 59.306 31.391 1.00 33.90 188 VAL A O 1
ATOM 1298 N N . LYS A 1 164 ? -7.746 57.151 31.601 1.00 29.65 189 LYS A N 1
ATOM 1299 C CA . LYS A 1 164 ? -6.404 57.382 31.104 1.00 31.92 189 LYS A CA 1
ATOM 1300 C C . LYS A 1 164 ? -6.174 56.651 29.772 1.00 28.78 189 LYS A C 1
ATOM 1301 O O . LYS A 1 164 ? -6.447 55.470 29.666 1.00 24.05 189 LYS A O 1
ATOM 1307 N N . GLY A 1 165 ? -5.640 57.369 28.800 1.00 28.52 190 GLY A N 1
ATOM 1308 C CA . GLY A 1 165 ? -5.311 56.820 27.484 1.00 30.31 190 GLY A CA 1
ATOM 1309 C C . GLY A 1 165 ? -5.657 57.814 26.389 1.00 33.88 190 GLY A C 1
ATOM 1310 O O . GLY A 1 165 ? -6.213 58.892 26.673 1.00 34.35 190 GLY A O 1
ATOM 1311 N N . PRO A 1 166 ? -5.367 57.471 25.132 1.00 35.10 191 PRO A N 1
ATOM 1312 C CA . PRO A 1 166 ? -4.832 56.164 24.722 1.00 34.11 191 PRO A CA 1
ATOM 1313 C C . PRO A 1 166 ? -3.339 55.954 24.950 1.00 31.85 191 PRO A C 1
ATOM 1314 O O . PRO A 1 166 ? -2.589 56.916 24.969 1.00 34.80 191 PRO A O 1
ATOM 1318 N N . PHE A 1 167 ? -2.933 54.700 25.160 1.00 30.39 192 PHE A N 1
ATOM 1319 C CA A PHE A 1 167 ? -1.524 54.338 25.157 0.50 31.36 192 PHE A CA 1
ATOM 1320 C CA B PHE A 1 167 ? -1.527 54.291 25.222 0.50 33.28 192 PHE A CA 1
ATOM 1321 C C . PHE A 1 167 ? -1.286 53.017 24.413 1.00 32.60 192 PHE A C 1
ATOM 1322 O O . PHE A 1 167 ? -2.152 52.135 24.385 1.00 29.63 192 PHE A O 1
ATOM 1337 N N . ARG A 1 168 ? -0.096 52.902 23.818 1.00 33.15 193 ARG A N 1
ATOM 1338 C CA A ARG A 1 168 ? 0.278 51.732 23.015 0.50 34.33 193 ARG A CA 1
ATOM 1339 C CA B ARG A 1 168 ? 0.299 51.733 23.008 0.50 34.33 193 ARG A CA 1
ATOM 1340 C C . ARG A 1 168 ? 0.806 50.568 23.850 1.00 34.45 193 ARG A C 1
ATOM 1341 O O . ARG A 1 168 ? 0.656 49.408 23.466 1.00 36.09 193 ARG A O 1
ATOM 1356 N N . SER A 1 169 ? 1.410 50.866 24.996 1.00 32.53 194 SER A N 1
ATOM 1357 C CA A SER A 1 169 ? 1.998 49.846 25.867 0.50 31.13 194 SER A CA 1
ATOM 1358 C CA B SER A 1 169 ? 2.003 49.838 25.839 0.50 31.49 194 SER A CA 1
ATOM 1359 C C . SER A 1 169 ? 0.956 48.909 26.478 1.00 31.14 194 SER A C 1
ATOM 1360 O O . SER A 1 169 ? -0.222 49.271 26.624 1.00 32.19 194 SER A O 1
ATOM 1365 N N . ASN A 1 170 ? 1.400 47.710 26.836 1.00 28.29 195 ASN A N 1
ATOM 1366 C CA . ASN A 1 170 ? 0.624 46.741 27.603 1.00 30.29 195 ASN A CA 1
ATOM 1367 C C . ASN A 1 170 ? 0.838 46.894 29.113 1.00 28.64 195 ASN A C 1
ATOM 1368 O O . ASN A 1 170 ? 0.557 45.976 29.864 1.00 28.35 195 ASN A O 1
ATOM 1373 N N . SER A 1 171 ? 1.322 48.056 29.536 1.00 30.32 196 SER A N 1
ATOM 1374 C CA . SER A 1 171 ? 1.548 48.376 30.944 1.00 32.48 196 SER A CA 1
ATOM 1375 C C . SER A 1 171 ? 1.246 49.859 31.071 1.00 31.30 196 SER A C 1
ATOM 1376 O O . SER A 1 171 ? 1.645 50.653 30.224 1.00 34.86 196 SER A O 1
ATOM 1379 N N . ILE A 1 172 ? 0.493 50.225 32.102 1.00 30.68 197 ILE A N 1
ATOM 1380 C CA A ILE A 1 172 ? 0.177 51.621 32.324 0.50 30.33 197 ILE A CA 1
ATOM 1381 C CA B ILE A 1 172 ? 0.022 51.598 32.316 0.50 29.38 197 ILE A CA 1
ATOM 1382 C C . ILE A 1 172 ? 0.122 51.903 33.821 1.00 30.18 197 ILE A C 1
ATOM 1383 O O . ILE A 1 172 ? -0.308 51.067 34.623 1.00 26.00 197 ILE A O 1
ATOM 1392 N N . SER A 1 173 ? 0.624 53.086 34.182 1.00 29.61 198 SER A N 1
ATOM 1393 C CA A SER A 1 173 ? 0.710 53.507 35.579 0.50 30.08 198 SER A CA 1
ATOM 1394 C CA B SER A 1 173 ? 0.701 53.482 35.576 0.50 30.10 198 SER A CA 1
ATOM 1395 C C . SER A 1 173 ? -0.358 54.526 35.855 1.00 29.52 198 SER A C 1
ATOM 1396 O O . SER A 1 173 ? -0.482 55.507 35.109 1.00 29.98 198 SER A O 1
ATOM 1401 N N . LEU A 1 174 ? -1.161 54.280 36.896 1.00 27.75 199 LEU A N 1
ATOM 1402 C CA . LEU A 1 174 ? -2.098 55.276 37.387 1.00 28.13 199 LEU A CA 1
ATOM 1403 C C . LEU A 1 174 ? -1.363 55.886 38.573 1.00 29.07 199 LEU A C 1
ATOM 1404 O O . LEU A 1 174 ? -1.188 55.221 39.579 1.00 27.95 199 LEU A O 1
ATOM 1409 N N . ASP A 1 175 ? -0.947 57.143 38.432 1.00 31.79 200 ASP A N 1
ATOM 1410 C CA A ASP A 1 175 ? -0.108 57.843 39.422 0.50 32.08 200 ASP A CA 1
ATOM 1411 C CA B ASP A 1 175 ? -0.118 57.820 39.442 0.50 33.05 200 ASP A CA 1
ATOM 1412 C C . ASP A 1 175 ? -0.911 58.937 40.156 1.00 31.38 200 ASP A C 1
ATOM 1413 O O . ASP A 1 175 ? -2.037 59.253 39.780 1.00 27.92 200 ASP A O 1
ATOM 1422 N N . ASN A 1 176 ? -0.312 59.505 41.201 1.00 31.20 201 ASN A N 1
ATOM 1423 C CA . ASN A 1 176 ? -0.914 60.580 41.998 1.00 33.10 201 ASN A CA 1
ATOM 1424 C C . ASN A 1 176 ? -2.243 60.191 42.596 1.00 26.97 201 ASN A C 1
ATOM 1425 O O . ASN A 1 176 ? -3.183 60.999 42.629 1.00 27.58 201 ASN A O 1
ATOM 1430 N N . LEU A 1 177 ? -2.324 58.946 43.056 1.00 23.00 202 LEU A N 1
ATOM 1431 C CA . LEU A 1 177 ? -3.544 58.435 43.693 1.00 21.31 202 LEU A CA 1
ATOM 1432 C C . LEU A 1 177 ? -3.441 58.692 45.194 1.00 21.04 202 LEU A C 1
ATOM 1433 O O . LEU A 1 177 ? -2.358 58.893 45.720 1.00 22.25 202 LEU A O 1
ATOM 1438 N N . LYS A 1 178 ? -4.562 58.609 45.885 1.00 22.58 203 LYS A N 1
ATOM 1439 C CA . LYS A 1 178 ? -4.547 58.729 47.351 1.00 22.92 203 LYS A CA 1
ATOM 1440 C C . LYS A 1 178 ? -4.088 57.403 47.984 1.00 21.60 203 LYS A C 1
ATOM 1441 O O . LYS A 1 178 ? -4.394 56.322 47.473 1.00 20.96 203 LYS A O 1
ATOM 1447 N N . PRO A 1 179 ? -3.339 57.471 49.091 1.00 19.58 204 PRO A N 1
ATOM 1448 C CA . PRO A 1 179 ? -2.877 56.252 49.745 1.00 19.02 204 PRO A CA 1
ATOM 1449 C C . PRO A 1 179 ? -4.009 55.582 50.560 1.00 19.29 204 PRO A C 1
ATOM 1450 O O . PRO A 1 179 ? -4.896 56.266 51.099 1.00 17.67 204 PRO A O 1
ATOM 1454 N N . SER A 1 180 ? -3.968 54.253 50.650 1.00 18.85 205 SER A N 1
ATOM 1455 C CA . SER A 1 180 ? -4.959 53.501 51.415 1.00 18.43 205 SER A CA 1
ATOM 1456 C C . SER A 1 180 ? -6.391 53.790 50.972 1.00 18.98 205 SER A C 1
ATOM 1457 O O . SER A 1 180 ? -7.288 53.960 51.798 1.00 17.35 205 SER A O 1
ATOM 1460 N N . ARG A 1 181 ? -6.613 53.869 49.656 1.00 18.90 206 ARG A N 1
ATOM 1461 C CA . ARG A 1 181 ? -7.951 54.006 49.099 1.00 20.38 206 ARG A CA 1
ATOM 1462 C C . ARG A 1 181 ? -8.171 52.904 48.061 1.00 21.36 206 ARG A C 1
ATOM 1463 O O . ARG A 1 181 ? -7.207 52.456 47.417 1.00 19.72 206 ARG A O 1
ATOM 1471 N N . VAL A 1 182 ? -9.428 52.479 47.945 1.00 21.67 207 VAL A N 1
ATOM 1472 C CA . VAL A 1 182 ? -9.832 51.475 46.966 1.00 22.43 207 VAL A CA 1
ATOM 1473 C C . V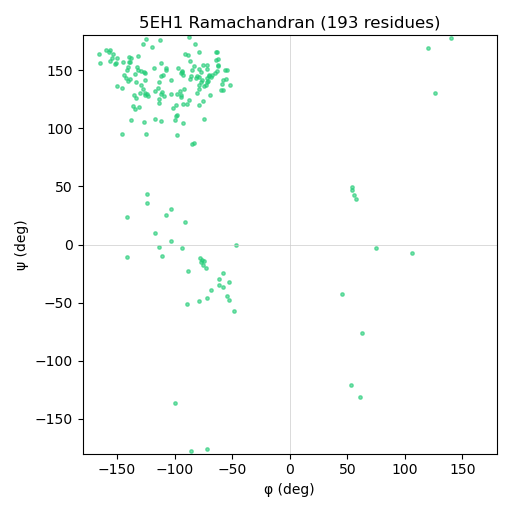AL A 1 182 ? -10.182 52.171 45.645 1.00 21.16 207 VAL A C 1
ATOM 1474 O O . VAL A 1 182 ? -11.011 53.087 45.611 1.00 20.89 207 VAL A O 1
ATOM 1478 N N . TYR A 1 183 ? -9.521 51.752 44.559 1.00 20.29 208 TYR A N 1
ATOM 1479 C CA . TYR A 1 183 ? -9.846 52.205 43.203 1.00 19.24 208 TYR A CA 1
ATOM 1480 C C . TYR A 1 183 ? -10.354 50.992 42.410 1.00 20.80 208 TYR A C 1
ATOM 1481 O O . TYR A 1 183 ? -9.780 49.903 42.510 1.00 21.00 208 TYR A O 1
ATOM 1490 N N . CYS A 1 184 ? -11.440 51.177 41.671 1.00 20.93 209 CYS A N 1
ATOM 1491 C CA . CYS A 1 184 ? -11.973 50.141 40.781 1.00 22.57 209 CYS A CA 1
ATOM 1492 C C . CYS A 1 184 ? -11.687 50.574 39.357 1.00 21.54 209 CYS A C 1
ATOM 1493 O O . CYS A 1 184 ? -11.616 51.767 39.078 1.00 19.66 209 CYS A O 1
ATOM 1496 N N . LEU A 1 185 ? -11.501 49.597 38.453 1.00 20.67 210 LEU A N 1
ATOM 1497 C CA . LEU A 1 185 ? -11.075 49.917 37.114 1.00 20.39 210 LEU A CA 1
ATOM 1498 C C . LEU A 1 185 ? -11.488 48.860 36.080 1.00 20.07 210 LEU A C 1
ATOM 1499 O O . LEU A 1 185 ? -11.771 47.733 36.434 1.00 18.23 210 LEU A O 1
ATOM 1504 N N . GLN A 1 186 ? -11.478 49.295 34.829 1.00 20.00 211 GLN A N 1
ATOM 1505 C CA . GLN A 1 186 ? -11.762 48.465 33.649 1.00 21.79 211 GLN A CA 1
ATOM 1506 C C . GLN A 1 186 ? -10.789 48.903 32.605 1.00 20.76 211 GLN A C 1
ATOM 1507 O O . GLN A 1 186 ? -10.511 50.099 32.472 1.00 20.28 211 GLN A O 1
ATOM 1513 N N . VAL A 1 187 ? -10.265 47.932 31.851 1.00 21.30 212 VAL A N 1
ATOM 1514 C CA . VAL A 1 187 ? -9.362 48.202 30.738 1.00 20.50 212 VAL A CA 1
ATOM 1515 C C . VAL A 1 187 ? -10.095 47.890 29.414 1.00 20.27 212 VAL A C 1
ATOM 1516 O O . VAL A 1 187 ? -10.947 46.990 29.357 1.00 20.32 212 VAL A O 1
ATOM 1520 N N . GLN A 1 188 ? -9.790 48.670 28.391 1.00 20.61 213 GLN A N 1
ATOM 1521 C CA . GLN A 1 188 ? -10.411 48.520 27.071 1.00 23.23 213 GLN A CA 1
ATOM 1522 C C . GLN A 1 188 ? -9.396 48.764 25.978 1.00 22.56 213 GLN A C 1
ATOM 1523 O O . GLN A 1 188 ? -8.543 49.644 26.107 1.00 22.31 213 GLN A O 1
ATOM 1529 N N . ALA A 1 189 ? -9.502 48.001 24.880 1.00 21.23 214 ALA A N 1
ATOM 1530 C CA . ALA A 1 189 ? -8.673 48.195 23.710 1.00 21.31 214 ALA A CA 1
ATOM 1531 C C . ALA A 1 189 ? -9.452 48.800 22.541 1.00 22.07 214 ALA A C 1
ATOM 1532 O O . ALA A 1 189 ? -10.655 48.638 22.446 1.00 22.95 214 ALA A O 1
ATOM 1534 N N . GLN A 1 190 ? -8.754 49.528 21.682 1.00 22.84 215 GLN A N 1
ATOM 1535 C CA . GLN A 1 190 ? -9.279 50.004 20.422 1.00 24.05 215 GLN A CA 1
ATOM 1536 C C . GLN A 1 190 ? -8.295 49.513 19.359 1.00 24.14 215 GLN A C 1
ATOM 1537 O O . GLN A 1 190 ? -7.097 49.682 19.510 1.00 24.08 215 GLN A O 1
ATOM 1543 N N . LEU A 1 191 ? -8.815 48.884 18.302 1.00 23.60 216 LEU A N 1
ATOM 1544 C CA . LEU A 1 191 ? -7.978 48.377 17.207 1.00 23.21 216 LEU A CA 1
ATOM 1545 C C . LEU A 1 191 ? -7.938 49.431 16.135 1.00 22.17 216 LEU A C 1
ATOM 1546 O O . LEU A 1 191 ? -8.987 49.883 15.704 1.00 22.68 216 LEU A O 1
ATOM 1551 N N . LEU A 1 192 ? -6.748 49.803 15.686 1.00 21.89 217 LEU A N 1
ATOM 1552 C CA . LEU A 1 192 ? -6.597 50.778 14.603 1.00 25.16 217 LEU A CA 1
ATOM 1553 C C . LEU A 1 192 ? -6.042 50.053 13.372 1.00 24.54 217 LEU A C 1
ATOM 1554 O O . LEU A 1 192 ? -5.063 49.344 13.477 1.00 24.73 217 LEU A O 1
ATOM 1559 N N . TRP A 1 193 ? -6.692 50.238 12.231 1.00 27.09 218 TRP A N 1
ATOM 1560 C CA . TRP A 1 193 ? -6.232 49.717 10.947 1.00 28.09 218 TRP A CA 1
ATOM 1561 C C . TRP A 1 193 ? -6.249 50.841 9.880 1.00 30.81 218 TRP A C 1
ATOM 1562 O O . TRP A 1 193 ? -7.303 51.373 9.546 1.00 31.24 218 TRP A O 1
ATOM 1573 N N . ASN A 1 194 ? -5.087 51.174 9.329 1.00 40.05 219 ASN A N 1
ATOM 1574 C CA . ASN A 1 194 ? -4.928 52.138 8.151 1.00 46.15 219 ASN A CA 1
ATOM 1575 C C . ASN A 1 194 ? -5.804 52.073 6.854 1.00 49.18 219 ASN A C 1
ATOM 1576 O O . ASN A 1 194 ? -5.572 52.849 5.928 1.00 49.01 219 ASN A O 1
ATOM 1581 N N . LYS A 1 195 ? -6.746 51.131 6.750 1.00 48.59 220 LYS A N 1
ATOM 1582 C CA . LYS A 1 195 ? -7.875 51.244 5.817 1.00 48.19 220 LYS A CA 1
ATOM 1583 C C . LYS A 1 195 ? -9.099 51.536 6.675 1.00 51.43 220 LYS A C 1
ATOM 1584 O O . LYS A 1 195 ? -9.859 52.475 6.440 1.00 51.56 220 LYS A O 1
ATOM 1590 N N . ILE A 1 198 ? -10.169 52.826 9.541 1.00 41.47 223 ILE A N 1
ATOM 1591 C CA . ILE A 1 198 ? -10.974 51.908 10.389 1.00 46.98 223 ILE A CA 1
ATOM 1592 C C . ILE A 1 198 ? -10.459 51.737 11.844 1.00 45.47 223 ILE A C 1
ATOM 1593 O O . ILE A 1 198 ? -9.282 51.470 12.063 1.00 43.66 223 ILE A O 1
ATOM 1598 N N . PHE A 1 199 ? -11.364 51.876 12.823 1.00 44.33 224 PHE A N 1
ATOM 1599 C CA . PHE A 1 199 ? -11.108 51.426 14.205 1.00 44.11 224 PHE A CA 1
ATOM 1600 C C . PHE A 1 199 ? -12.265 50.558 14.713 1.00 39.72 224 PHE A C 1
ATOM 1601 O O . PHE A 1 199 ? -13.411 50.760 14.345 1.00 40.32 224 PHE A O 1
ATOM 1609 N N . ARG A 1 200 ? -11.939 49.617 15.586 1.00 33.49 225 ARG A N 1
ATOM 1610 C CA . ARG A 1 200 ? -12.919 48.829 16.279 1.00 28.62 225 ARG A CA 1
ATOM 1611 C C . ARG A 1 200 ? -12.738 49.162 17.781 1.00 26.49 225 ARG A C 1
ATOM 1612 O O . ARG A 1 200 ? -11.622 49.124 18.275 1.00 25.50 225 A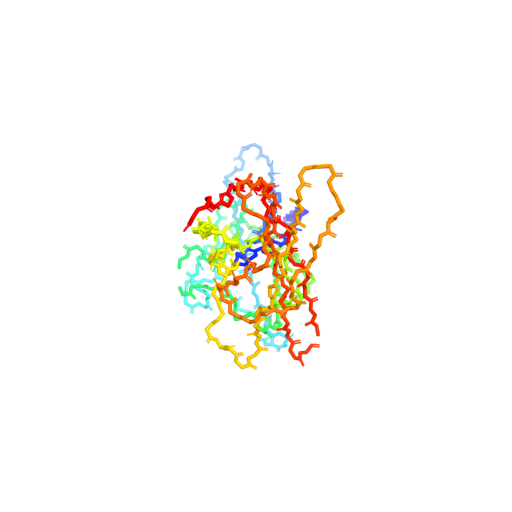RG A O 1
ATOM 1620 N N . VAL A 1 201 ? -13.831 49.448 18.486 1.00 24.57 226 VAL A N 1
ATOM 1621 C CA . VAL A 1 201 ? -13.803 49.639 19.964 1.00 24.05 226 VAL A CA 1
ATOM 1622 C C . VAL A 1 201 ? -14.025 48.321 20.655 1.00 21.45 226 VAL A C 1
ATOM 1623 O O . VAL A 1 201 ? -15.044 47.692 20.443 1.00 22.22 226 VAL A O 1
ATOM 1627 N N . GLY A 1 202 ? -13.077 47.896 21.480 1.00 19.22 227 GLY A N 1
ATOM 1628 C CA . GLY A 1 202 ? -13.182 46.645 22.172 1.00 20.05 227 GLY A CA 1
ATOM 1629 C C . GLY A 1 202 ? -14.081 46.693 23.389 1.00 22.22 227 GLY A C 1
ATOM 1630 O O . GLY A 1 202 ? -14.426 47.797 23.875 1.00 22.56 227 GLY A O 1
ATOM 1631 N N . HIS A 1 203 ? -14.437 45.507 23.871 1.00 21.96 228 HIS A N 1
ATOM 1632 C CA A HIS A 1 203 ? -15.305 45.350 25.044 0.50 22.90 228 HIS A CA 1
ATOM 1633 C CA B HIS A 1 203 ? -15.305 45.365 25.048 0.50 23.51 228 HIS A CA 1
ATOM 1634 C C . HIS A 1 203 ? -14.524 45.754 26.303 1.00 23.30 228 HIS A C 1
ATOM 1635 O O . HIS A 1 203 ? -13.311 45.565 26.363 1.00 20.43 228 HIS A O 1
ATOM 1648 N N . LEU A 1 204 ? -15.227 46.298 27.304 1.00 23.48 229 LEU A N 1
ATOM 1649 C CA . LEU A 1 204 ? -14.596 46.592 28.599 1.00 23.30 229 LEU A CA 1
ATOM 1650 C C . LEU A 1 204 ? -14.293 45.313 29.349 1.00 21.86 229 LEU A C 1
ATOM 1651 O O . LEU A 1 204 ? -15.098 44.401 29.334 1.00 21.79 229 LEU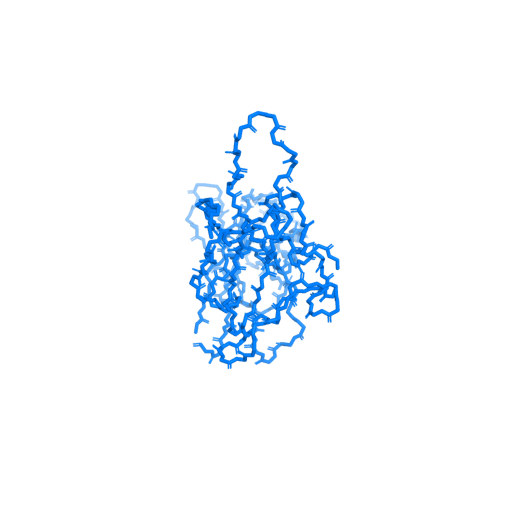 A O 1
ATOM 1656 N N . SER A 1 205 ? -13.142 45.235 30.020 1.00 21.65 230 SER A N 1
ATOM 1657 C CA . SER A 1 205 ? -12.919 44.150 30.993 1.00 22.26 230 SER A CA 1
ATOM 1658 C C . SER A 1 205 ? -13.911 44.223 32.155 1.00 22.64 230 SER A C 1
ATOM 1659 O O . SER A 1 205 ? -14.600 45.232 32.340 1.00 23.41 230 SER A O 1
ATOM 1662 N N . ASN A 1 206 ? -13.989 43.147 32.916 1.00 23.55 231 ASN A N 1
ATOM 1663 C CA . ASN A 1 206 ? -14.778 43.127 34.141 1.00 25.79 231 ASN A CA 1
ATOM 1664 C C . ASN A 1 206 ? -14.175 44.148 35.131 1.00 26.51 231 ASN A C 1
ATOM 1665 O O . ASN A 1 206 ? -12.981 44.428 35.091 1.00 23.90 231 ASN A O 1
ATOM 1670 N N . ILE A 1 207 ? -15.025 44.718 35.967 1.00 26.77 232 ILE A N 1
ATOM 1671 C CA . ILE A 1 207 ? -14.572 45.651 37.002 1.00 27.25 232 ILE A CA 1
ATOM 1672 C C . ILE A 1 207 ? -13.777 44.865 38.040 1.00 26.38 232 ILE A C 1
ATOM 1673 O O . ILE A 1 207 ? -14.233 43.823 38.534 1.00 25.17 232 ILE A O 1
ATOM 1678 N N . SER A 1 208 ? -12.569 45.340 38.357 1.00 26.81 233 SER A N 1
ATOM 1679 C CA . SER A 1 208 ? -11.850 44.850 39.531 1.00 26.15 233 SER A CA 1
ATOM 1680 C C . SER A 1 208 ? -11.299 46.025 40.351 1.00 25.30 233 SER A C 1
ATOM 1681 O O . SER A 1 208 ? -11.029 47.094 39.793 1.00 23.59 233 SER A O 1
ATOM 1684 N N . CYS A 1 209 ? -11.129 45.798 41.658 1.00 25.22 234 CYS A N 1
ATOM 1685 C CA . CYS A 1 209 ? -10.822 46.875 42.616 1.00 25.04 234 CYS A CA 1
ATOM 1686 C C . CYS A 1 209 ? -9.561 46.535 43.417 1.00 25.45 234 CYS A C 1
ATOM 1687 O O . CYS A 1 209 ? -9.350 45.380 43.784 1.00 24.73 234 CYS A O 1
ATOM 1690 N N . TYR A 1 210 ? -8.737 47.556 43.683 1.00 23.13 235 TYR A N 1
ATOM 1691 C CA . TYR A 1 210 ? -7.425 47.416 44.310 1.00 23.80 235 TYR A CA 1
ATOM 1692 C C . TYR A 1 210 ? -7.228 48.539 45.334 1.00 23.47 235 TYR A C 1
ATOM 1693 O O . TYR A 1 210 ? -7.681 49.671 45.106 1.00 22.70 235 TYR A O 1
ATOM 1702 N N . GLU A 1 211 ? -6.591 48.220 46.461 1.00 22.87 236 GLU A N 1
ATOM 1703 C CA . GLU A 1 211 ? -6.243 49.255 47.454 1.00 22.94 236 GLU A CA 1
ATOM 1704 C C . GLU A 1 211 ? -4.804 49.729 47.218 1.00 21.40 236 GLU A C 1
ATOM 1705 O O . GLU A 1 211 ? -3.905 48.925 47.086 1.00 20.86 236 GLU A O 1
ATOM 1711 N N . THR A 1 212 ? -4.581 51.034 47.194 1.00 1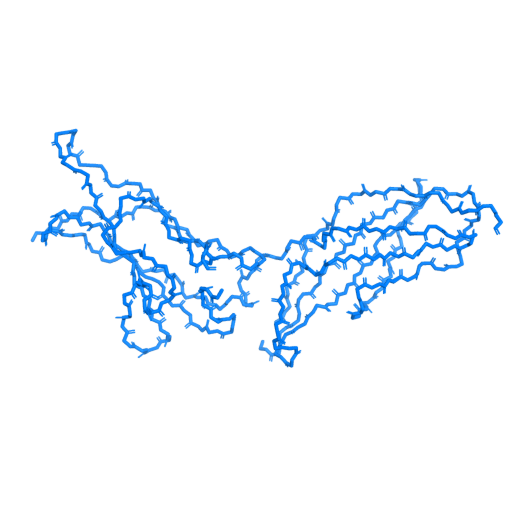9.95 237 THR A N 1
ATOM 1712 C CA . THR A 1 212 ? -3.233 51.565 47.093 1.00 20.66 237 THR A CA 1
ATOM 1713 C C . THR A 1 212 ? -2.495 51.330 48.422 1.00 23.71 237 THR A C 1
ATOM 1714 O O . THR A 1 212 ? -3.122 51.245 49.479 1.00 22.80 237 THR A O 1
ATOM 1718 N N . MET A 1 213 ? -1.179 51.189 48.374 1.00 27.30 238 MET A N 1
ATOM 1719 C CA A MET A 1 213 ? -0.361 50.963 49.577 0.50 29.50 238 MET A CA 1
ATOM 1720 C CA B MET A 1 213 ? -0.439 50.949 49.613 0.50 29.93 238 MET A CA 1
ATOM 1721 C C . MET A 1 213 ? -0.399 52.231 50.461 1.00 32.14 238 MET A C 1
ATOM 1722 O O . MET A 1 213 ? -0.725 53.354 49.984 1.00 28.46 238 MET A O 1
ATOM 1731 N N . ALA A 1 214 ? -0.077 52.055 51.734 1.00 32.99 239 ALA A N 1
ATOM 1732 C CA . ALA A 1 214 ? -0.021 53.167 52.695 1.00 35.96 239 ALA A CA 1
ATOM 1733 C C . ALA A 1 214 ? 1.276 53.918 52.490 1.00 39.30 239 ALA A C 1
ATOM 1734 O O . ALA A 1 214 ? 1.260 55.134 52.379 1.00 38.92 239 ALA A O 1
ATOM 1736 N N . ASP A 1 215 ? 2.369 53.145 52.421 1.00 45.77 240 ASP A N 1
ATOM 1737 C CA . ASP A 1 215 ? 3.756 53.606 52.364 1.00 52.84 240 ASP A CA 1
ATOM 1738 C C . ASP A 1 215 ? 4.455 53.047 51.118 1.00 57.14 240 ASP A C 1
ATOM 1739 O O . ASP A 1 215 ? 5.671 53.187 50.942 1.00 59.68 240 ASP A O 1
#

Foldseek 3Di:
DAAAWFPDWDWAQELNWTKIFTDARDDDPPADAKFKWKWKDQPPHDTHTPPCVPFNHHRGRHSHGMDTQVPGVGDDDQQTWMKMWMWIDDVVHIHDIDIDDIDRSQADYAFAFFPPWDWDAAFFKIKTATHGSYDDPPVVFKAKFKKKWKDFVVGDIDIDDGDRDRIDMDGRHHAFGKMKMWMWIWMDGPVDIHTHDIDDIDIDHHHND

InterPro domains:
  IPR003961 Fibronectin type III [PF01108] (10-126)
  IPR003961 Fibronectin type III [PS50853] (142-240)
  IPR003961 Fibronectin type III [cd00063] (141-214)
  IPR013783 Immunoglobulin-like fold [G3DSA:2.60.40.10] (33-140)
  IPR013783 Immunoglobulin-like fold [G3DSA:2.60.40.10] (144-240)
  IPR015373 Interferon/interleukin receptor domain [PF09294] (140-236)
  IPR036116 Fibronectin type III superfamily [SSF49265] (28-144)
  IPR036116 Fibronectin type III superfamily [SSF49265] (123-237)

Radius of gyration: 23.04 Å; Cα contacts (8 Å, |Δi|>4): 551; chains: 1; bounding box: 40×54×62 Å

CATH classification: 2.60.40.10 (+1 more: 2.60.40.10)

B-factor: mean 28.41, std 12.24, range [12.79, 75.97]

Organism: Homo sapiens (NCBI:txid9606)

Sequence (209 aa):
SQLPAPQHPKIIRLYNAEQVLSWEPVALSNSTRPVVYQVQFKYTDSKWFTADIMSSIGVNCTTQQITATECDFTAASAGFPMDFNVTLRLRAELGALHSAWVTMPWFQHYRNVTVGPPENIEVTPGEGSLIIIIRFSSPFDIADTSTAFFCYYVHYWEKGGIQQVKGPFFRRSSNSIISSLDDNLKPSRVYCLQVQAQLLWNKIFRVGHHLSNISCYETMMAD

Secondary structure (DSSP, 8-state):
--BPPPPS-EEEEETTEEEEE-------TTSPPPEEEEEEE-TTS--EE-SHHHHSS--EEE-SSEEETT----S--TTSEEEEEEEEEETTEEBPPEEPPPEEHHHHPBP---EEEEEEEETTEEEEEEE-SS--S-TTTEEEEEEEEEEETTS--EEEEEESSSEEEE-SPPTT-EEEEEEEEEEEE---EEEPPPPPPEEEEPP--

GO terms:
  GO:0004906 type II interferon receptor activity (F, IDA)
  GO:0005886 plasma membrane (C, IDA)
  GO:0038196 type III interferon-mediated signaling pathway (P, IDA)
  GO:0005886 plasma membrane (C, EXP)
  GO:0004906 type II interferon receptor activity (F, TAS)
  GO:0005886 plasma membrane (C, TAS)
  GO:0009615 response to virus (P, TAS)
  GO:0007166 cell surface receptor signaling pathway (P, TAS)
  GO:0005515 protein binding (F, IPI)
  GO:0005783 endoplasmic reticulum (C, HDA)
  GO:0005886 plasma membrane (C, HDA)

Nearest PDB structures (foldseek):
  5eh1-assembly1_A  TM=1.005E+00  e=2.558E-40  Homo sapiens
  6e3l-assembly1_I  TM=9.819E-01  e=1.837E-34  Homo sapiens
  7u7n-assembly1_C  TM=6.130E-01  e=1.319E-09  Homo sapiens
  6tpw-assembly1_A  TM=3.702E-01  e=1.086E-07  Homo sapiens
  6ce7-assembly1_B  TM=4.487E-01  e=1.010E-06  Homo sapiens